Protein AF-0000000068168308 (afdb_homodimer)

Foldseek 3Di:
DCDPVLVVLVVLLVVLLVVLLVLLVVQLVCVVVVHAVQVVQVVVVHRGDVVSLVSNLVSLVSSLVSCVVPHDPVLNVLSVLLNCLSPDDCPDSNVSSVSNNVSSVVSVVVVVCVVCVVVVVVVVCVVVVPPPDDD/DQDPVLVVLVVLLVVLLVVLLVLLVVQLVCVVVVHAVQVVQVVVVHRGDVVSLVSNVVSLVSSLVSCVVPHDPVLNVLSVLLNCLSPDDCPDSNVSSVSNNVSSVVSVVVVVCVVCVVVVVVVVCVVVVPPPDDD

pLDDT: mean 86.24, std 19.19, range [37.31, 98.69]

Secondary structure (DSSP, 8-state):
---HHHHHHHHHHHHHHHHHHHHHHHHHHHHHTT--HHHHHHHTT-SSHHHHHHHHHHHHHHHHHHHHTT--HHHHHHHHHHHHHHTS--SSHHHHHHHHHHHHHHHHHHHHHHHHHHHHHHHHHHHHHTS----/---HHHHHHHHHHHHHHHHHHHHHHHHHHHHHTT--HHHHHHHTT-SSHHHHHHHHHHHHHHHHHHHHTT--HHHHHHHHHHHHHHTS--SSHHHHHHHHHHHHHHHHHHHHHHHHHHHHHHHHHHHHHTS----

Structure (mmCIF, N/CA/C/O backbone):
data_AF-0000000068168308-model_v1
#
loop_
_entity.id
_entity.type
_entity.pdbx_description
1 polymer 'DUF403 domain-containing protein'
#
loop_
_atom_site.group_PDB
_atom_site.id
_atom_site.type_symbol
_atom_site.label_atom_id
_atom_site.label_alt_id
_atom_site.label_comp_id
_atom_site.label_asym_id
_atom_site.label_entity_id
_atom_site.label_seq_id
_atom_site.pdbx_PDB_ins_code
_atom_site.Cartn_x
_atom_site.Cartn_y
_atom_site.Cartn_z
_atom_site.occupancy
_atom_site.B_iso_or_equiv
_atom_site.auth_seq_id
_atom_site.auth_comp_id
_atom_site.auth_asym_id
_atom_site.auth_atom_id
_atom_site.pdbx_PDB_model_num
ATOM 1 N N . MET A 1 1 ? -1.163 24.047 10.789 1 44.41 1 MET A N 1
ATOM 2 C CA . MET A 1 1 ? 0.044 23.234 10.953 1 44.41 1 MET A CA 1
ATOM 3 C C . MET A 1 1 ? -0.298 21.75 11.031 1 44.41 1 MET A C 1
ATOM 5 O O . MET A 1 1 ? -1.221 21.359 11.742 1 44.41 1 MET A O 1
ATOM 9 N N . LEU A 1 2 ? 0.073 20.828 10.023 1 57.84 2 LEU A N 1
ATOM 10 C CA . LEU A 1 2 ? -0.346 19.438 10.078 1 57.84 2 LEU A CA 1
ATOM 11 C C . LEU A 1 2 ? 0.121 18.781 11.375 1 57.84 2 LEU A C 1
ATOM 13 O O . LEU A 1 2 ? 1.316 18.766 11.68 1 57.84 2 LEU A O 1
ATOM 17 N N . THR A 1 3 ? -0.753 18.5 12.18 1 76.69 3 THR A N 1
ATOM 18 C CA . THR A 1 3 ? -0.378 17.812 13.414 1 76.69 3 THR A CA 1
ATOM 19 C C . THR A 1 3 ? 0.215 16.438 13.117 1 76.69 3 THR A C 1
ATOM 21 O O . THR A 1 3 ? -0.025 15.875 12.055 1 76.69 3 THR A O 1
ATOM 24 N N . LYS A 1 4 ? 1.045 16.078 13.922 1 77.5 4 LYS A N 1
ATOM 25 C CA . LYS A 1 4 ? 1.656 14.75 13.789 1 77.5 4 LYS A CA 1
ATOM 26 C C . LYS A 1 4 ? 0.594 13.664 13.688 1 77.5 4 LYS A C 1
ATOM 28 O O . LYS A 1 4 ? 0.76 12.695 12.938 1 77.5 4 LYS A O 1
ATOM 33 N N . SER A 1 5 ? -0.454 13.891 14.438 1 81.62 5 SER A N 1
ATOM 34 C CA . SER A 1 5 ? -1.553 12.938 14.383 1 81.62 5 SER A CA 1
ATOM 35 C C . SER A 1 5 ? -2.189 12.898 13 1 81.62 5 SER A C 1
ATOM 37 O O . SER A 1 5 ? -2.494 11.82 12.484 1 81.62 5 SER A O 1
ATOM 39 N N . LEU A 1 6 ? -2.305 14.008 12.414 1 87.81 6 LEU A N 1
ATOM 40 C CA . LEU A 1 6 ? -2.875 14.047 11.07 1 87.81 6 LEU A CA 1
ATOM 41 C C . LEU A 1 6 ? -1.908 13.453 10.055 1 87.81 6 LEU A C 1
ATOM 43 O O . LEU A 1 6 ? -2.326 12.75 9.133 1 87.81 6 LEU A O 1
ATOM 47 N N . ALA A 1 7 ? -0.651 13.75 10.219 1 90.12 7 ALA A N 1
ATOM 48 C CA . ALA A 1 7 ? 0.363 13.172 9.336 1 90.12 7 ALA A CA 1
ATOM 49 C C . ALA A 1 7 ? 0.337 11.648 9.398 1 90.12 7 ALA A C 1
ATOM 51 O O . ALA A 1 7 ? 0.431 10.977 8.367 1 90.12 7 ALA A O 1
ATOM 52 N N . TYR A 1 8 ? 0.159 11.195 10.586 1 92.5 8 TYR A N 1
ATOM 53 C CA . TYR A 1 8 ? 0.057 9.758 10.805 1 92.5 8 TYR A CA 1
ATOM 54 C C . TYR A 1 8 ? -1.126 9.172 10.039 1 92.5 8 TYR A C 1
ATOM 56 O O . TYR A 1 8 ? -0.994 8.148 9.359 1 92.5 8 TYR A O 1
ATOM 64 N N . ARG A 1 9 ? -2.184 9.805 10.133 1 93.56 9 ARG A N 1
ATOM 65 C CA . ARG A 1 9 ? -3.395 9.328 9.469 1 93.56 9 ARG A CA 1
ATOM 66 C C . ARG A 1 9 ? -3.26 9.422 7.949 1 93.56 9 ARG A C 1
ATOM 68 O O . ARG A 1 9 ? -3.727 8.539 7.227 1 93.56 9 ARG A O 1
ATOM 75 N N . ILE A 1 10 ? -2.658 10.391 7.465 1 94.56 10 ILE A N 1
ATOM 76 C CA . ILE A 1 10 ? -2.441 10.555 6.031 1 94.56 10 ILE A CA 1
ATOM 77 C C . ILE A 1 10 ? -1.495 9.477 5.523 1 94.56 10 ILE A C 1
ATOM 79 O O . ILE A 1 10 ? -1.738 8.867 4.473 1 94.56 10 ILE A O 1
ATOM 83 N N . TYR A 1 11 ? -0.448 9.266 6.289 1 95.25 11 TYR A N 1
ATOM 84 C CA . TYR A 1 11 ? 0.496 8.195 5.973 1 95.25 11 TYR A CA 1
ATOM 85 C C . TYR A 1 11 ? -0.218 6.855 5.852 1 95.25 11 TYR A C 1
ATOM 87 O O . TYR A 1 11 ? -0.062 6.148 4.852 1 95.25 11 TYR A O 1
ATOM 95 N N . TRP A 1 12 ? -1.025 6.547 6.723 1 97.31 12 TRP A N 1
ATOM 96 C CA . TRP A 1 12 ? -1.72 5.266 6.75 1 97.31 12 TRP A CA 1
ATOM 97 C C . TRP A 1 12 ? -2.838 5.23 5.711 1 97.31 12 TRP A C 1
ATOM 99 O O . TRP A 1 12 ? -3.201 4.16 5.219 1 97.31 12 TRP A O 1
ATOM 109 N N . THR A 1 13 ? -3.43 6.367 5.402 1 97.56 13 THR A N 1
ATOM 110 C CA . THR A 1 13 ? -4.355 6.418 4.277 1 97.56 13 THR A CA 1
ATOM 111 C C . THR A 1 13 ? -3.684 5.918 3 1 97.56 13 THR A C 1
ATOM 113 O O . THR A 1 13 ? -4.254 5.105 2.27 1 97.56 13 THR A O 1
ATOM 116 N N . GLY A 1 14 ? -2.469 6.371 2.758 1 97.75 14 GLY A N 1
ATOM 117 C CA . GLY A 1 14 ? -1.725 5.891 1.603 1 97.75 14 GLY A CA 1
ATOM 118 C C . GLY A 1 14 ? -1.445 4.402 1.651 1 97.75 14 GLY A C 1
ATOM 119 O O . GLY A 1 14 ? -1.637 3.695 0.659 1 97.75 14 GLY A O 1
ATOM 120 N N . ARG A 1 15 ? -1.054 3.912 2.84 1 97.88 15 ARG A N 1
ATOM 121 C CA . ARG A 1 15 ? -0.718 2.502 3.01 1 97.88 15 ARG A CA 1
ATOM 122 C C . ARG A 1 15 ? -1.935 1.615 2.766 1 97.88 15 ARG A C 1
ATOM 124 O O . ARG A 1 15 ? -1.86 0.646 2.008 1 97.88 15 ARG A O 1
ATOM 131 N N . TYR A 1 16 ? -3.041 2.012 3.344 1 98.38 16 TYR A N 1
ATOM 132 C CA . TYR A 1 16 ? -4.223 1.164 3.244 1 98.38 16 TYR A CA 1
ATOM 133 C C . TYR A 1 16 ? -4.766 1.154 1.821 1 98.38 16 TYR A C 1
ATOM 135 O O . TYR A 1 16 ? -5.223 0.118 1.331 1 98.38 16 TYR A O 1
ATOM 143 N N . LEU A 1 17 ? -4.75 2.293 1.199 1 98.62 17 LEU A N 1
ATOM 144 C CA . LEU A 1 17 ? -5.242 2.336 -0.173 1 98.62 17 LEU A CA 1
ATOM 145 C C . LEU A 1 17 ? -4.387 1.463 -1.086 1 98.62 17 LEU A C 1
ATOM 147 O O . LEU A 1 17 ? -4.914 0.689 -1.888 1 98.62 17 LEU A O 1
ATOM 151 N N . GLU A 1 18 ? -3.104 1.592 -0.974 1 98.12 18 GLU A N 1
ATOM 152 C CA . GLU A 1 18 ? -2.186 0.773 -1.76 1 98.12 18 GLU A CA 1
ATOM 153 C C . GLU A 1 18 ? -2.363 -0.71 -1.45 1 98.12 18 GLU A C 1
ATOM 155 O O . GLU A 1 18 ? -2.311 -1.549 -2.352 1 98.12 18 GLU A O 1
ATOM 160 N N . ARG A 1 19 ? -2.564 -1.033 -0.202 1 97.44 19 ARG A N 1
ATOM 161 C CA . ARG A 1 19 ? -2.775 -2.414 0.222 1 97.44 19 ARG A CA 1
ATOM 162 C C . ARG A 1 19 ? -3.996 -3.016 -0.463 1 97.44 19 ARG A C 1
ATOM 164 O O . ARG A 1 19 ? -3.924 -4.113 -1.02 1 97.44 19 ARG A O 1
ATOM 171 N N . ILE A 1 20 ? -5.066 -2.291 -0.414 1 98.38 20 ILE A N 1
ATOM 172 C CA . ILE A 1 20 ? -6.297 -2.768 -1.031 1 98.38 20 ILE A CA 1
ATOM 173 C C . ILE A 1 20 ? -6.074 -2.996 -2.525 1 98.38 20 ILE A C 1
ATOM 175 O O . ILE A 1 20 ? -6.402 -4.059 -3.053 1 98.38 20 ILE A O 1
ATOM 179 N N . GLU A 1 21 ? -5.484 -2 -3.203 1 97.25 21 GLU A N 1
ATOM 180 C CA . GLU A 1 21 ? -5.211 -2.111 -4.633 1 97.25 21 GLU A CA 1
ATOM 181 C C . GLU A 1 21 ? -4.355 -3.336 -4.938 1 97.25 21 GLU A C 1
ATOM 183 O O . GLU A 1 21 ? -4.664 -4.105 -5.852 1 97.25 21 GLU A O 1
ATOM 188 N N . ASN A 1 22 ? -3.377 -3.486 -4.145 1 95.19 22 ASN A N 1
ATOM 189 C CA . ASN A 1 22 ? -2.41 -4.539 -4.434 1 95.19 22 ASN A CA 1
ATOM 190 C C . ASN A 1 22 ? -2.992 -5.926 -4.16 1 95.19 22 ASN A C 1
ATOM 192 O O . ASN A 1 22 ? -2.758 -6.863 -4.926 1 95.19 22 ASN A O 1
ATOM 196 N N . ILE A 1 23 ? -3.68 -6.078 -3.102 1 96.06 23 ILE A N 1
ATOM 197 C CA . ILE A 1 23 ? -4.305 -7.363 -2.809 1 96.06 23 ILE A CA 1
ATOM 198 C C . ILE A 1 23 ? -5.254 -7.746 -3.941 1 96.06 23 ILE A C 1
ATOM 200 O O . ILE A 1 23 ? -5.293 -8.906 -4.363 1 96.06 23 ILE A O 1
ATOM 204 N N . CYS A 1 24 ? -5.977 -6.785 -4.449 1 97 24 CYS A N 1
ATOM 205 C CA . CYS A 1 24 ? -6.906 -7.047 -5.539 1 97 24 CYS A CA 1
ATOM 206 C C . CYS A 1 24 ? -6.156 -7.41 -6.816 1 97 24 CYS A C 1
ATOM 208 O O . CYS A 1 24 ? -6.531 -8.359 -7.512 1 97 24 CYS A O 1
ATOM 210 N N . ARG A 1 25 ? -5.129 -6.719 -7.086 1 94.44 25 ARG A N 1
ATOM 211 C CA . ARG A 1 25 ? -4.324 -7.008 -8.273 1 94.44 25 ARG A CA 1
ATOM 212 C C . ARG A 1 25 ? -3.754 -8.422 -8.211 1 94.44 25 ARG A C 1
ATOM 214 O O . ARG A 1 25 ? -3.838 -9.172 -9.188 1 94.44 25 ARG A O 1
ATOM 221 N N . ILE A 1 26 ? -3.254 -8.789 -7.098 1 92.38 26 ILE A N 1
ATOM 222 C CA . ILE A 1 26 ? -2.611 -10.094 -6.961 1 92.38 26 ILE A CA 1
ATOM 223 C C . ILE A 1 26 ? -3.668 -11.195 -6.992 1 92.38 26 ILE A C 1
ATOM 225 O O . ILE A 1 26 ? -3.422 -12.289 -7.516 1 92.38 26 ILE A O 1
ATOM 229 N N . SER A 1 27 ? -4.746 -10.883 -6.473 1 95.5 27 SER A N 1
ATOM 230 C CA . SER A 1 27 ? -5.84 -11.852 -6.508 1 95.5 27 SER A CA 1
ATOM 231 C C . SER A 1 27 ? -6.273 -12.141 -7.941 1 95.5 27 SER A C 1
ATOM 233 O O . SER A 1 27 ? -6.508 -13.297 -8.305 1 95.5 27 SER A O 1
ATOM 235 N N . ILE A 1 28 ? -6.328 -11.133 -8.711 1 95.06 28 ILE A N 1
ATOM 236 C CA . ILE A 1 28 ? -6.672 -11.312 -10.109 1 95.06 28 ILE A CA 1
ATOM 237 C C . ILE A 1 28 ? -5.617 -12.18 -10.797 1 95.06 28 ILE A C 1
ATOM 239 O O . ILE A 1 28 ? -5.953 -13.102 -11.547 1 95.06 28 ILE A O 1
ATOM 243 N N . ILE A 1 29 ? -4.375 -11.898 -10.5 1 90.88 29 ILE A N 1
ATOM 244 C CA . ILE A 1 29 ? -3.279 -12.664 -11.086 1 90.88 29 ILE A CA 1
ATOM 245 C C . ILE A 1 29 ? -3.408 -14.133 -10.68 1 90.88 29 ILE A C 1
ATOM 247 O O . ILE A 1 29 ? -3.268 -15.031 -11.516 1 90.88 29 ILE A O 1
ATOM 251 N N . ALA A 1 30 ? -3.67 -14.336 -9.438 1 91.81 30 ALA A N 1
ATOM 252 C CA . ALA A 1 30 ? -3.814 -15.695 -8.938 1 91.81 30 ALA A CA 1
ATOM 253 C C . ALA A 1 30 ? -4.953 -16.422 -9.641 1 91.81 30 ALA A C 1
ATOM 255 O O . ALA A 1 30 ? -4.77 -17.547 -10.141 1 91.81 30 ALA A O 1
ATOM 256 N N . VAL A 1 31 ? -6.074 -15.805 -9.734 1 93.12 31 VAL A N 1
ATOM 257 C CA . VAL A 1 31 ? -7.25 -16.406 -10.352 1 93.12 31 VAL A CA 1
ATOM 258 C C . VAL A 1 31 ? -6.965 -16.719 -11.82 1 93.12 31 VAL A C 1
ATOM 260 O O . VAL A 1 31 ? -7.266 -17.828 -12.297 1 93.12 31 VAL A O 1
ATOM 263 N N . ASN A 1 32 ? -6.344 -15.852 -12.445 1 90.56 32 ASN A N 1
ATOM 264 C CA . ASN A 1 32 ? -6.043 -16.016 -13.867 1 90.56 32 ASN A CA 1
ATOM 265 C C . ASN A 1 32 ? -5.035 -17.141 -14.102 1 90.56 32 ASN A C 1
ATOM 267 O O . ASN A 1 32 ? -5.047 -17.781 -15.156 1 90.56 32 ASN A O 1
ATOM 271 N N . ASN A 1 33 ? -4.211 -17.375 -13.133 1 86.81 33 ASN A N 1
ATOM 272 C CA . ASN A 1 33 ? -3.189 -18.406 -13.258 1 86.81 33 ASN A CA 1
ATOM 273 C C . ASN A 1 33 ? -3.66 -19.734 -12.664 1 86.81 33 ASN A C 1
ATOM 275 O O . ASN A 1 33 ? -2.879 -20.672 -12.555 1 86.81 33 ASN A O 1
ATOM 279 N N . GLY A 1 34 ? -4.918 -19.828 -12.203 1 87.81 34 GLY A N 1
ATOM 280 C CA . GLY A 1 34 ? -5.488 -21.062 -11.68 1 87.81 34 GLY A CA 1
ATOM 281 C C . GLY A 1 34 ? -5.074 -21.328 -10.242 1 87.81 34 GLY A C 1
ATOM 282 O O . GLY A 1 34 ? -5.23 -22.453 -9.75 1 87.81 34 GLY A O 1
ATOM 283 N N . SER A 1 35 ? -4.48 -20.312 -9.648 1 86.69 35 SER A N 1
ATOM 284 C CA . SER A 1 35 ? -4.098 -20.453 -8.25 1 86.69 35 SER A CA 1
ATOM 285 C C . SER A 1 35 ? -5.254 -20.078 -7.32 1 86.69 35 SER A C 1
ATOM 287 O O . SER A 1 35 ? -6.125 -19.297 -7.691 1 86.69 35 SER A O 1
ATOM 289 N N . SER A 1 36 ? -5.199 -20.688 -6.207 1 90.88 36 SER A N 1
ATOM 290 C CA . SER A 1 36 ? -6.238 -20.422 -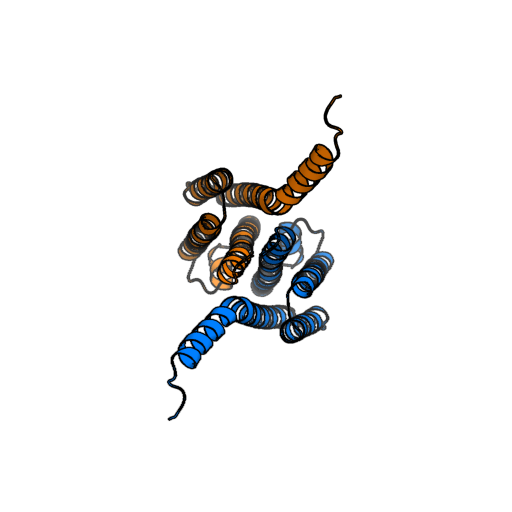5.219 1 90.88 36 SER A CA 1
ATOM 291 C C . SER A 1 36 ? -5.957 -19.141 -4.449 1 90.88 36 SER A C 1
ATOM 293 O O . SER A 1 36 ? -4.801 -18.781 -4.219 1 90.88 36 SER A O 1
ATOM 295 N N . LEU A 1 37 ? -7.016 -18.469 -4.004 1 95.25 37 LEU A N 1
ATOM 296 C CA . LEU A 1 37 ? -6.891 -17.297 -3.156 1 95.25 37 LEU A CA 1
ATOM 297 C C . LEU A 1 37 ? -6.32 -17.672 -1.791 1 95.25 37 LEU A C 1
ATOM 299 O O . LEU A 1 37 ? -5.805 -16.812 -1.075 1 95.25 37 LEU A O 1
ATOM 303 N N . ASP A 1 38 ? -6.379 -18.922 -1.464 1 94.19 38 ASP A N 1
ATOM 304 C CA . ASP A 1 38 ? -5.789 -19.391 -0.213 1 94.19 38 ASP A CA 1
ATOM 305 C C . ASP A 1 38 ? -4.277 -19.188 -0.208 1 94.19 38 ASP A C 1
ATOM 307 O O . ASP A 1 38 ? -3.691 -18.875 0.83 1 94.19 38 ASP A O 1
ATOM 311 N N . SER A 1 39 ? -3.707 -19.391 -1.376 1 89.81 39 SER A N 1
ATOM 312 C CA . SER A 1 39 ? -2.266 -19.188 -1.481 1 89.81 39 SER A CA 1
ATOM 313 C C . SER A 1 39 ? -1.895 -17.719 -1.276 1 89.81 39 SER A C 1
ATOM 315 O O . SER A 1 39 ? -0.882 -17.422 -0.644 1 89.81 39 SER A O 1
ATOM 317 N N . ILE A 1 40 ? -2.752 -16.812 -1.775 1 91.56 40 ILE A N 1
ATOM 318 C CA . ILE A 1 40 ? -2.543 -15.375 -1.584 1 91.56 40 ILE A CA 1
ATOM 319 C C . ILE A 1 40 ? -2.721 -15.023 -0.11 1 91.56 40 ILE A C 1
ATOM 321 O O . ILE A 1 40 ? -1.894 -14.312 0.469 1 91.56 40 ILE A O 1
ATOM 325 N N . ALA A 1 41 ? -3.721 -15.539 0.476 1 94.88 41 ALA A N 1
ATOM 326 C CA . ALA A 1 41 ? -3.996 -15.297 1.89 1 94.88 41 ALA A CA 1
ATOM 327 C C . ALA A 1 41 ? -2.811 -15.703 2.758 1 94.88 41 ALA A C 1
ATOM 329 O O . ALA A 1 41 ? -2.395 -14.945 3.645 1 94.88 41 ALA A O 1
ATOM 330 N N . LYS A 1 42 ? -2.277 -16.781 2.482 1 90.75 42 LYS A N 1
ATOM 331 C CA . LYS A 1 42 ? -1.142 -17.281 3.246 1 90.75 42 LYS A CA 1
ATOM 332 C C . LYS A 1 42 ? 0.056 -16.344 3.137 1 90.75 42 LYS A C 1
ATOM 334 O O . LYS A 1 42 ? 0.812 -16.172 4.098 1 90.75 42 LYS A O 1
ATOM 339 N N . GLY A 1 43 ? 0.193 -15.773 1.954 1 87.25 43 GLY A N 1
ATOM 340 C CA . GLY A 1 43 ? 1.271 -14.812 1.755 1 87.25 43 GLY A CA 1
ATOM 341 C C . GLY A 1 43 ? 1.158 -13.594 2.648 1 87.25 43 GLY A C 1
ATOM 342 O O . GLY A 1 43 ? 2.16 -12.945 2.947 1 87.25 43 GLY A O 1
ATOM 343 N N . TYR A 1 44 ? 0.009 -13.328 3.1 1 90.5 44 TYR A N 1
ATOM 344 C CA . TYR A 1 44 ? -0.227 -12.211 4.008 1 90.5 44 TYR A CA 1
ATOM 345 C C . TYR A 1 44 ? -0.354 -12.695 5.445 1 90.5 44 TYR A C 1
ATOM 347 O O . TYR A 1 44 ? -0.71 -11.922 6.34 1 90.5 44 TYR A O 1
ATOM 355 N N . GLY A 1 45 ? -0.099 -13.961 5.652 1 91.12 45 GLY A N 1
ATOM 356 C CA . GLY A 1 45 ? -0.203 -14.539 6.98 1 91.12 45 GLY A CA 1
ATOM 357 C C . GLY A 1 45 ? -1.634 -14.82 7.402 1 91.12 45 GLY A C 1
ATOM 358 O O . GLY A 1 45 ? -1.933 -14.898 8.594 1 91.12 45 GLY A O 1
ATOM 359 N N . LEU A 1 46 ? -2.494 -14.922 6.426 1 94.12 46 LEU A N 1
ATOM 360 C CA . LEU A 1 46 ? -3.912 -15.148 6.68 1 94.12 46 LEU A CA 1
ATOM 361 C C . LEU A 1 46 ? -4.273 -16.609 6.496 1 94.12 46 LEU A C 1
ATOM 363 O O . LEU A 1 46 ? -3.529 -17.359 5.859 1 94.12 46 LEU A O 1
ATOM 367 N N . LYS A 1 47 ? -5.395 -17.078 7.012 1 93.81 47 LYS A N 1
ATOM 368 C CA . LYS A 1 47 ? -5.742 -18.5 7.078 1 93.81 47 LYS A CA 1
ATOM 369 C C . LYS A 1 47 ? -6.359 -18.969 5.766 1 93.81 47 LYS A C 1
ATOM 371 O O . LYS A 1 47 ? -6.312 -20.156 5.445 1 93.81 47 LYS A O 1
ATOM 376 N N . GLY A 1 48 ? -7.031 -18.094 5.043 1 94.81 48 GLY A N 1
ATOM 377 C CA . GLY A 1 48 ? -7.688 -18.5 3.809 1 94.81 48 GLY A CA 1
ATOM 378 C C . GLY A 1 48 ? -8.406 -17.359 3.115 1 94.81 48 GLY A C 1
ATOM 379 O O . GLY A 1 48 ? -8.258 -16.188 3.512 1 94.81 48 GLY A O 1
ATOM 380 N N . GLU A 1 49 ? -9.125 -17.766 2.078 1 95.75 49 GLU A N 1
ATOM 381 C CA . GLU A 1 49 ? -9.82 -16.828 1.203 1 95.75 49 GLU A CA 1
ATOM 382 C C . GLU A 1 49 ? -10.758 -15.922 2 1 95.75 49 GLU A C 1
ATOM 384 O O . GLU A 1 49 ? -10.805 -14.711 1.769 1 95.75 49 GLU A O 1
ATOM 389 N N . LYS A 1 50 ? -11.484 -16.5 2.959 1 96.19 50 LYS A N 1
ATOM 390 C CA . LYS A 1 50 ? -12.43 -15.711 3.754 1 96.19 50 LYS A CA 1
ATOM 391 C C . LYS A 1 50 ? -11.711 -14.609 4.527 1 96.19 50 LYS A C 1
ATOM 393 O O . LYS A 1 50 ? -12.188 -13.477 4.594 1 96.19 50 LYS A O 1
ATOM 398 N N . GLU A 1 51 ? -10.594 -14.891 5.082 1 97.25 51 GLU A N 1
ATOM 399 C CA . GLU A 1 51 ? -9.828 -13.906 5.832 1 97.25 51 GLU A CA 1
ATOM 400 C C . GLU A 1 51 ? -9.219 -12.859 4.902 1 97.25 51 GLU A C 1
ATOM 402 O O . GLU A 1 51 ? -9.008 -11.711 5.305 1 97.25 51 GLU A O 1
ATOM 407 N N . LEU A 1 52 ? -8.938 -13.289 3.668 1 97.19 52 LEU A N 1
ATOM 408 C CA . LEU A 1 52 ? -8.43 -12.336 2.689 1 97.19 52 LEU A CA 1
ATOM 409 C C . LEU A 1 52 ? -9.461 -11.25 2.4 1 97.19 52 LEU A C 1
ATOM 411 O O . LEU A 1 52 ? -9.125 -10.062 2.383 1 97.19 52 LEU A O 1
ATOM 415 N N . PHE A 1 53 ? -10.688 -11.688 2.197 1 98 53 PHE A N 1
ATOM 416 C CA . PHE A 1 53 ? -11.758 -10.734 1.963 1 98 53 PHE A CA 1
ATOM 417 C C . PHE A 1 53 ? -11.953 -9.828 3.174 1 98 53 PHE A C 1
ATOM 419 O O . PHE A 1 53 ? -12.18 -8.625 3.027 1 98 53 PHE A O 1
ATOM 426 N N . GLU A 1 54 ? -11.867 -10.375 4.324 1 97.38 54 GLU A N 1
ATOM 427 C CA . GLU A 1 54 ? -12.008 -9.594 5.547 1 97.38 54 GLU A CA 1
ATOM 428 C C . GLU A 1 54 ? -10.859 -8.594 5.699 1 97.38 54 GLU A C 1
ATOM 430 O O . GLU A 1 54 ? -11.055 -7.496 6.219 1 97.38 54 GLU A O 1
ATOM 435 N N . TYR A 1 55 ? -9.727 -9.031 5.344 1 97.31 55 TYR A N 1
ATOM 436 C CA . TYR A 1 55 ? -8.547 -8.172 5.414 1 97.31 55 TYR A CA 1
ATOM 437 C C . TYR A 1 55 ? -8.719 -6.941 4.535 1 97.31 55 TYR A C 1
ATOM 439 O O . TYR A 1 55 ? -8.352 -5.828 4.934 1 97.31 55 TYR A O 1
ATOM 447 N N . VAL A 1 56 ? -9.297 -7.109 3.322 1 98.19 56 VAL A N 1
ATOM 448 C CA . VAL A 1 56 ? -9.586 -6 2.424 1 98.19 56 VAL A CA 1
ATOM 449 C C . VAL A 1 56 ? -10.641 -5.094 3.049 1 98.19 56 VAL A C 1
ATOM 451 O O . VAL A 1 56 ? -10.492 -3.867 3.055 1 98.19 56 VAL A O 1
ATOM 454 N N . ARG A 1 57 ? -11.625 -5.691 3.635 1 98.38 57 ARG A N 1
ATOM 455 C CA . ARG A 1 57 ? -12.703 -4.934 4.266 1 98.38 57 ARG A CA 1
ATOM 456 C C . ARG A 1 57 ? -12.172 -4.121 5.445 1 98.38 57 ARG A C 1
ATOM 458 O O . ARG A 1 57 ? -12.5 -2.941 5.59 1 98.38 57 ARG A O 1
ATOM 465 N N . MET A 1 58 ? -11.398 -4.73 6.262 1 98 58 MET A N 1
ATOM 466 C CA . MET A 1 58 ? -10.836 -4.055 7.426 1 98 58 MET A CA 1
ATOM 467 C C . MET A 1 58 ? -9.922 -2.91 6.996 1 98 58 MET A C 1
ATOM 469 O O . MET A 1 58 ? -9.898 -1.854 7.629 1 98 58 MET A O 1
ATOM 473 N N . SER A 1 59 ? -9.125 -3.127 5.98 1 97.75 59 SER A N 1
ATOM 474 C CA . SER A 1 59 ? -8.273 -2.072 5.449 1 97.75 59 SER A CA 1
ATOM 475 C C . SER A 1 59 ? -9.094 -0.859 5.023 1 97.75 59 SER A C 1
ATOM 477 O O . SER A 1 59 ? -8.695 0.282 5.262 1 97.75 59 SER A O 1
ATOM 479 N N . LEU A 1 60 ? -10.258 -1.106 4.426 1 98.62 60 LEU A N 1
ATOM 480 C CA . LEU A 1 60 ? -11.133 -0.012 4.016 1 98.62 60 LEU A CA 1
ATOM 481 C C . LEU A 1 60 ? -11.68 0.73 5.23 1 98.62 60 LEU A C 1
ATOM 483 O O . LEU A 1 60 ? -11.797 1.957 5.215 1 98.62 60 LEU A O 1
ATOM 487 N N . GLU A 1 61 ? -12.078 -0.014 6.254 1 97.94 61 GLU A N 1
ATOM 488 C CA . GLU A 1 61 ? -12.617 0.616 7.453 1 97.94 61 GLU A CA 1
ATOM 489 C C . GLU A 1 61 ? -11.594 1.55 8.094 1 97.94 61 GLU A C 1
ATOM 491 O O . GLU A 1 61 ? -11.93 2.668 8.492 1 97.94 61 GLU A O 1
ATOM 496 N N . LEU A 1 62 ? -10.359 1.099 8.18 1 97.62 62 LEU A N 1
ATOM 497 C CA . LEU A 1 62 ? -9.289 1.92 8.742 1 97.62 62 LEU A CA 1
ATOM 498 C C . LEU A 1 62 ? -8.992 3.111 7.84 1 97.62 62 LEU A C 1
ATOM 500 O O . LEU A 1 62 ? -8.75 4.219 8.328 1 97.62 62 LEU A O 1
ATOM 504 N N . LEU A 1 63 ? -9.039 2.887 6.535 1 97.81 63 LEU A N 1
ATOM 505 C CA . LEU A 1 63 ? -8.867 3.955 5.559 1 97.81 63 LEU A CA 1
ATOM 506 C C . LEU A 1 63 ? -9.945 5.023 5.723 1 97.81 63 LEU A C 1
ATOM 508 O O . LEU A 1 63 ? -9.648 6.219 5.73 1 97.81 63 LEU A O 1
ATOM 512 N N . ARG A 1 64 ? -11.141 4.582 5.871 1 97.44 64 ARG A N 1
ATOM 513 C CA . ARG A 1 64 ? -12.281 5.477 6.059 1 97.44 64 ARG A CA 1
ATOM 514 C C . ARG A 1 64 ? -12.094 6.34 7.305 1 97.44 64 ARG A C 1
ATOM 516 O O . ARG A 1 64 ? -12.305 7.555 7.258 1 97.44 64 ARG A O 1
ATOM 523 N N . GLU A 1 65 ? -11.727 5.711 8.383 1 95.81 65 GLU A N 1
ATOM 524 C CA . GLU A 1 65 ? -11.508 6.434 9.633 1 95.81 65 GLU A CA 1
ATOM 525 C C . GLU A 1 65 ? -10.414 7.488 9.484 1 95.81 65 GLU A C 1
ATOM 527 O O . GLU A 1 65 ? -10.539 8.594 10.016 1 95.81 65 GLU A O 1
ATOM 532 N N . ASN A 1 66 ? -9.383 7.133 8.805 1 94.94 66 ASN A N 1
ATOM 533 C CA . ASN A 1 66 ? -8.297 8.078 8.594 1 94.94 66 ASN A CA 1
ATOM 534 C C . ASN A 1 66 ? -8.734 9.25 7.715 1 94.94 66 ASN A C 1
ATOM 536 O O . ASN A 1 66 ? -8.445 10.406 8.023 1 94.94 66 ASN A O 1
ATOM 540 N N . ILE A 1 67 ? -9.461 8.977 6.633 1 95.88 67 ILE A N 1
ATOM 541 C CA . ILE A 1 67 ? -9.891 10.016 5.699 1 95.88 67 ILE A CA 1
ATOM 542 C C . ILE A 1 67 ? -10.875 10.953 6.387 1 95.88 67 ILE A C 1
ATOM 544 O O . ILE A 1 67 ? -10.859 12.164 6.16 1 95.88 67 ILE A O 1
ATOM 548 N N . ARG A 1 68 ? -11.688 10.422 7.246 1 93.81 68 ARG A N 1
ATOM 549 C CA . ARG A 1 68 ? -12.68 11.211 7.965 1 93.81 68 ARG A CA 1
ATOM 550 C C . ARG A 1 68 ? -12.016 12.305 8.797 1 93.81 68 ARG A C 1
ATOM 552 O O . ARG A 1 68 ? -12.617 13.344 9.07 1 93.81 68 ARG A O 1
ATOM 559 N N . SER A 1 69 ? -10.766 12.109 9.156 1 88.94 69 SER A N 1
ATOM 560 C CA . SER A 1 69 ? -10.055 13.039 10.031 1 88.94 69 SER A CA 1
ATOM 561 C C . SER A 1 69 ? -9.633 14.297 9.281 1 88.94 69 SER A C 1
ATOM 563 O O . SER A 1 69 ? -9.289 15.305 9.898 1 88.94 69 SER A O 1
ATOM 565 N N . PHE A 1 70 ? -9.625 14.297 7.938 1 85.44 70 PHE A N 1
ATOM 566 C CA . PHE A 1 70 ? -9.141 15.477 7.227 1 85.44 70 PHE A CA 1
ATOM 567 C C . PHE A 1 70 ? -10.031 15.781 6.023 1 85.44 70 PHE A C 1
ATOM 569 O O . PHE A 1 70 ? -9.938 16.859 5.438 1 85.44 70 PHE A O 1
ATOM 576 N N . ALA A 1 71 ? -10.75 14.906 5.562 1 75.25 71 ALA A N 1
ATOM 577 C CA . ALA A 1 71 ? -11.352 14.977 4.23 1 75.25 71 ALA A CA 1
ATOM 578 C C . ALA A 1 71 ? -12.75 15.578 4.297 1 75.25 71 ALA A C 1
ATOM 580 O O . ALA A 1 71 ? -13.352 15.656 5.371 1 75.25 71 ALA A O 1
ATOM 581 N N . ASN A 1 72 ? -13.109 16 3.176 1 79.12 72 ASN A N 1
ATOM 582 C CA . ASN A 1 72 ? -14.422 16.594 2.947 1 79.12 72 ASN A CA 1
ATOM 583 C C . ASN A 1 72 ? -15.43 15.562 2.455 1 79.12 72 ASN A C 1
ATOM 585 O O . ASN A 1 72 ? -15.102 14.383 2.328 1 79.12 72 ASN A O 1
ATOM 589 N N . GLU A 1 73 ? -16.594 16 2.164 1 85.38 73 GLU A N 1
ATOM 590 C CA . GLU A 1 73 ? -17.734 15.172 1.781 1 85.38 73 GLU A CA 1
ATOM 591 C C . GLU A 1 73 ? -17.469 14.445 0.464 1 85.38 73 GLU A C 1
ATOM 593 O O . GLU A 1 73 ? -17.859 13.289 0.296 1 85.38 73 GLU A O 1
ATOM 598 N N . LYS A 1 74 ? -16.781 15.031 -0.455 1 87.31 74 LYS A N 1
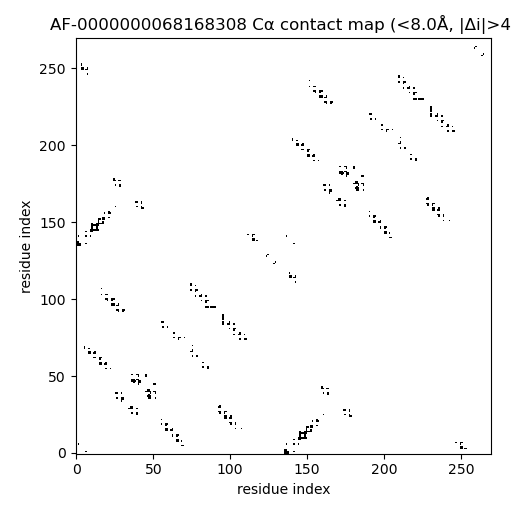ATOM 599 C CA . LYS A 1 74 ? -16.5 14.422 -1.75 1 87.31 74 LYS A CA 1
ATOM 600 C C . LYS A 1 74 ? -15.664 13.156 -1.589 1 87.31 74 LYS A C 1
ATOM 602 O O . LYS A 1 74 ? -15.93 12.141 -2.244 1 87.31 74 LYS A O 1
ATOM 607 N N . LEU A 1 75 ? -14.664 13.195 -0.766 1 94.12 75 LEU A N 1
ATOM 608 C CA . LEU A 1 75 ? -13.812 12.031 -0.529 1 94.12 75 LEU A CA 1
ATOM 609 C C . LEU A 1 75 ? -14.602 10.906 0.131 1 94.12 75 LEU A C 1
ATOM 611 O O . LEU A 1 75 ? -14.391 9.734 -0.177 1 94.12 75 LEU A O 1
ATOM 615 N N . MET A 1 76 ? -15.57 11.266 0.913 1 95.69 76 MET A N 1
ATOM 616 C CA . MET A 1 76 ? -16.359 10.25 1.602 1 95.69 76 MET A CA 1
ATOM 617 C C . MET A 1 76 ? -17.297 9.539 0.628 1 95.69 76 MET A C 1
ATOM 619 O O . MET A 1 76 ? -17.578 8.352 0.797 1 95.69 76 MET A O 1
ATOM 623 N N . ILE A 1 77 ? -17.703 10.188 -0.371 1 96.06 77 ILE A N 1
ATOM 624 C CA . ILE A 1 77 ? -18.516 9.57 -1.411 1 96.06 77 ILE A CA 1
ATOM 625 C C . ILE A 1 77 ? -17.719 8.469 -2.105 1 96.06 77 ILE A C 1
ATOM 627 O O . ILE A 1 77 ? -18.234 7.367 -2.324 1 96.06 77 ILE A O 1
ATOM 631 N N . GLU A 1 78 ? -16.438 8.781 -2.484 1 96.81 78 GLU A N 1
ATOM 632 C CA . GLU A 1 78 ? -15.57 7.797 -3.119 1 96.81 78 GLU A CA 1
ATOM 633 C C . GLU A 1 78 ? -15.32 6.605 -2.197 1 96.81 78 GLU A C 1
ATOM 635 O O . GLU A 1 78 ? -15.258 5.461 -2.654 1 96.81 78 GLU A O 1
ATOM 640 N N . VAL A 1 79 ? -15.18 6.879 -0.905 1 98.06 79 VAL A N 1
ATOM 641 C CA . VAL A 1 79 ? -14.977 5.809 0.068 1 98.06 79 VAL A CA 1
ATOM 642 C C . VAL A 1 79 ? -16.203 4.914 0.124 1 98.06 79 VAL A C 1
ATOM 644 O O . VAL A 1 79 ? -16.094 3.686 0.169 1 98.06 79 VAL A O 1
ATOM 647 N N . ASN A 1 80 ? -17.406 5.523 0.108 1 97.44 80 ASN A N 1
ATOM 648 C CA . ASN A 1 80 ? -18.641 4.762 0.137 1 97.44 80 ASN A CA 1
ATOM 649 C C . ASN A 1 80 ? -18.812 3.91 -1.117 1 97.44 80 ASN A C 1
ATOM 651 O O . ASN A 1 80 ? -19.328 2.795 -1.051 1 97.44 80 ASN A O 1
ATOM 655 N N . GLU A 1 81 ? -18.422 4.418 -2.219 1 97.94 81 GLU A N 1
ATOM 656 C CA . GLU A 1 81 ? -18.453 3.645 -3.455 1 97.94 81 GLU A CA 1
ATOM 657 C C . GLU A 1 81 ? -17.562 2.416 -3.365 1 97.94 81 GLU A C 1
ATOM 659 O O . GLU A 1 81 ? -17.938 1.329 -3.807 1 97.94 81 GLU A O 1
ATOM 664 N N . MET A 1 82 ? -16.375 2.617 -2.834 1 98.31 82 MET A N 1
ATOM 665 C CA . MET A 1 82 ? -15.461 1.493 -2.662 1 98.31 82 MET A CA 1
ATOM 666 C C . MET A 1 82 ? -16.047 0.449 -1.72 1 98.31 82 MET A C 1
ATOM 668 O O . MET A 1 82 ? -15.883 -0.752 -1.939 1 98.31 82 MET A O 1
ATOM 672 N N . GLU A 1 83 ? -16.703 0.916 -0.7 1 98.5 83 GLU A N 1
ATOM 673 C CA . GLU A 1 83 ? -17.344 0.002 0.232 1 98.5 83 GLU A CA 1
ATOM 674 C C . GLU A 1 83 ? -18.422 -0.837 -0.472 1 98.5 83 GLU A C 1
ATOM 676 O O . GLU A 1 83 ? -18.531 -2.039 -0.22 1 98.5 83 GLU A O 1
ATOM 681 N N . SER A 1 84 ? -19.156 -0.176 -1.267 1 98.5 84 SER A N 1
ATOM 682 C CA . SER A 1 84 ? -20.188 -0.885 -2.021 1 98.5 84 SER A CA 1
ATOM 683 C C . SER A 1 84 ? -19.578 -1.991 -2.877 1 98.5 84 SER A C 1
ATOM 685 O O . SER A 1 84 ? -20.109 -3.096 -2.951 1 98.5 84 SER A O 1
ATOM 687 N N . ARG A 1 85 ? -18.438 -1.707 -3.578 1 98.56 85 ARG A N 1
ATOM 688 C CA . ARG A 1 85 ? -17.766 -2.709 -4.395 1 98.56 85 ARG A CA 1
ATOM 689 C C . ARG A 1 85 ? -17.25 -3.855 -3.533 1 98.56 85 ARG A C 1
ATOM 691 O O . ARG A 1 85 ? -17.359 -5.023 -3.91 1 98.56 85 ARG A O 1
ATOM 698 N N . ILE A 1 86 ? -16.688 -3.572 -2.35 1 98.69 86 ILE A N 1
ATOM 699 C CA . ILE A 1 86 ? -16.109 -4.574 -1.464 1 98.69 86 ILE A CA 1
ATOM 700 C C . ILE A 1 86 ? -17.203 -5.484 -0.916 1 98.69 86 ILE A C 1
ATOM 702 O O . ILE A 1 86 ? -16.984 -6.68 -0.715 1 98.69 86 ILE A O 1
ATOM 706 N N . ASN A 1 87 ? -18.422 -4.957 -0.778 1 97.94 87 ASN A N 1
ATOM 707 C CA . ASN A 1 87 ? -19.531 -5.715 -0.221 1 97.94 87 ASN A CA 1
ATOM 708 C C . ASN A 1 87 ? -20.344 -6.398 -1.315 1 97.94 87 ASN A C 1
ATOM 710 O O . ASN A 1 87 ? -21.312 -7.105 -1.025 1 97.94 87 ASN A O 1
ATOM 714 N N . SER A 1 88 ? -19.984 -6.234 -2.521 1 97.88 88 SER A N 1
ATOM 715 C CA . SER A 1 88 ? -20.719 -6.812 -3.639 1 97.88 88 SER A CA 1
ATOM 716 C C . SER A 1 88 ? -20.562 -8.328 -3.682 1 97.88 88 SER A C 1
ATOM 718 O O . SER A 1 88 ? -19.672 -8.883 -3.039 1 97.88 88 SER A O 1
ATOM 720 N N . PRO A 1 89 ? -21.469 -9.039 -4.43 1 96.56 89 PRO A N 1
ATOM 721 C CA . PRO A 1 89 ? -21.328 -10.492 -4.582 1 96.56 89 PRO A CA 1
ATOM 722 C C . PRO A 1 89 ? -20.031 -10.891 -5.262 1 96.56 89 PRO A C 1
ATOM 724 O O . PRO A 1 89 ? -19.547 -10.18 -6.145 1 96.56 89 PRO A O 1
ATOM 727 N N . LYS A 1 90 ? -19.484 -12.055 -4.922 1 96.06 90 LYS A N 1
ATOM 728 C CA . LYS A 1 90 ? -18.172 -12.523 -5.383 1 96.06 90 LYS A CA 1
ATOM 729 C C . LYS A 1 90 ? -18.328 -13.688 -6.355 1 96.06 90 LYS A C 1
ATOM 731 O O . LYS A 1 90 ? -17.531 -14.633 -6.32 1 96.06 90 LYS A O 1
ATOM 736 N N . ASP A 1 91 ? -19.344 -13.594 -7.168 1 94.62 91 ASP A N 1
ATOM 737 C CA . ASP A 1 91 ? -19.641 -14.656 -8.125 1 94.62 91 ASP A CA 1
ATOM 738 C C . ASP A 1 91 ? -18.547 -14.758 -9.188 1 94.62 91 ASP A C 1
ATOM 740 O O . ASP A 1 91 ? -18.141 -15.859 -9.57 1 94.62 91 ASP A O 1
ATOM 744 N N . ASN A 1 92 ? -18.047 -13.664 -9.688 1 97.25 92 ASN A N 1
ATOM 745 C CA . ASN A 1 92 ? -16.891 -13.539 -10.578 1 97.25 92 ASN A CA 1
ATOM 746 C C . ASN A 1 92 ? -15.742 -12.797 -9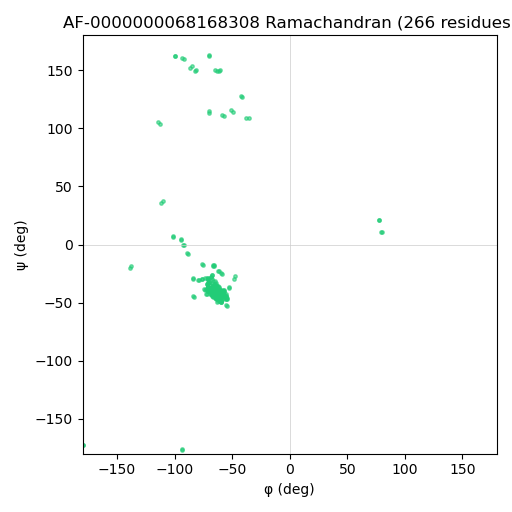.906 1 97.25 92 ASN A C 1
ATOM 748 O O . ASN A 1 92 ? -15.75 -11.57 -9.828 1 97.25 92 ASN A O 1
ATOM 752 N N . LEU A 1 93 ? -14.789 -13.562 -9.555 1 97.69 93 LEU A N 1
ATOM 753 C CA . LEU A 1 93 ? -13.719 -13.008 -8.727 1 97.69 93 LEU A CA 1
ATOM 754 C C . LEU A 1 93 ? -12.906 -11.977 -9.5 1 97.69 93 LEU A C 1
ATOM 756 O O . LEU A 1 93 ? -12.484 -10.969 -8.945 1 97.69 93 LEU A O 1
ATOM 760 N N . VAL A 1 94 ? -12.68 -12.211 -10.719 1 97.62 94 VAL A N 1
ATOM 761 C CA . VAL A 1 94 ? -11.898 -11.281 -11.523 1 97.62 94 VAL A CA 1
ATOM 762 C C . VAL A 1 94 ? -12.625 -9.945 -11.617 1 97.62 94 VAL A C 1
ATOM 764 O O . VAL A 1 94 ? -12.039 -8.883 -11.383 1 97.62 94 VAL A O 1
ATOM 767 N N . SER A 1 95 ? -13.898 -9.984 -11.961 1 98.06 95 SER A N 1
ATOM 768 C CA . SER A 1 95 ? -14.695 -8.766 -12.039 1 98.06 95 SER A CA 1
ATOM 769 C C . SER A 1 95 ? -14.797 -8.086 -10.68 1 98.06 95 SER A C 1
ATOM 771 O O . SER A 1 95 ? -14.703 -6.859 -10.586 1 98.06 95 SER A O 1
ATOM 773 N N . TYR A 1 96 ? -15 -8.898 -9.672 1 98.38 96 TYR A N 1
ATOM 774 C CA . TYR A 1 96 ? -15.094 -8.398 -8.305 1 98.38 96 TYR A CA 1
ATOM 775 C C . TYR A 1 96 ? -13.852 -7.59 -7.93 1 98.38 96 TYR A C 1
ATOM 777 O O . TYR A 1 96 ? -13.961 -6.434 -7.52 1 98.38 96 TYR A O 1
ATOM 785 N N . PHE A 1 97 ? -12.703 -8.133 -8.117 1 98.38 97 PHE A N 1
ATOM 786 C CA . PHE A 1 97 ? -11.461 -7.465 -7.742 1 98.38 97 PHE A CA 1
ATOM 787 C C . PHE A 1 97 ? -11.172 -6.293 -8.672 1 98.38 97 PHE A C 1
ATOM 789 O O . PHE A 1 97 ? -10.656 -5.262 -8.242 1 98.38 97 PHE A O 1
ATOM 796 N N . SER A 1 98 ? -11.484 -6.441 -9.922 1 98.06 98 SER A N 1
ATOM 797 C CA . SER A 1 98 ? -11.281 -5.359 -10.883 1 98.06 98 SER A CA 1
ATOM 798 C C . SER A 1 98 ? -12.109 -4.133 -10.516 1 98.06 98 SER A C 1
ATOM 800 O O . SER A 1 98 ? -11.641 -3 -10.633 1 98.06 98 SER A O 1
ATOM 802 N N . ASP A 1 99 ? -13.281 -4.379 -10.094 1 98.44 99 ASP A N 1
ATOM 803 C CA . ASP A 1 99 ? -14.156 -3.283 -9.688 1 98.44 99 ASP A CA 1
ATOM 804 C C . ASP A 1 99 ? -13.594 -2.545 -8.484 1 98.44 99 ASP A C 1
ATOM 806 O O . ASP A 1 99 ? -13.68 -1.317 -8.398 1 98.44 99 ASP A O 1
ATOM 810 N N . ILE A 1 100 ? -13.039 -3.271 -7.57 1 98.62 100 ILE A N 1
ATOM 811 C CA . ILE A 1 100 ? -12.445 -2.656 -6.391 1 98.62 100 ILE A CA 1
ATOM 812 C C . ILE A 1 100 ? -11.234 -1.823 -6.805 1 98.62 100 ILE A C 1
ATOM 814 O O . ILE A 1 100 ? -11.055 -0.699 -6.328 1 98.62 100 ILE A O 1
ATOM 818 N N . ILE A 1 101 ? -10.414 -2.332 -7.676 1 97.88 101 ILE A N 1
ATOM 819 C CA . ILE A 1 101 ? -9.25 -1.6 -8.156 1 97.88 101 ILE A CA 1
ATOM 820 C C . ILE A 1 101 ? -9.695 -0.287 -8.797 1 97.88 101 ILE A C 1
ATOM 822 O O . ILE A 1 101 ? -9.109 0.768 -8.531 1 97.88 101 ILE A O 1
ATOM 826 N N . SER A 1 102 ? -10.711 -0.358 -9.617 1 98 102 SER A N 1
ATOM 827 C CA . SER A 1 102 ? -11.227 0.833 -10.281 1 98 102 SER A CA 1
ATOM 828 C C . SER A 1 102 ? -11.672 1.882 -9.266 1 98 102 SER A C 1
ATOM 830 O O . SER A 1 102 ? -11.383 3.068 -9.422 1 98 102 SER A O 1
ATOM 832 N N . SER A 1 103 ? -12.359 1.432 -8.258 1 98.19 103 SER A N 1
ATOM 833 C CA . SER A 1 103 ? -12.812 2.346 -7.211 1 98.19 103 SER A CA 1
ATOM 834 C C . SER A 1 103 ? -11.625 2.908 -6.426 1 98.19 103 SER A C 1
ATOM 836 O O . SER A 1 103 ? -11.641 4.074 -6.035 1 98.19 103 SER A O 1
ATOM 838 N N . ALA A 1 104 ? -10.648 2.062 -6.125 1 97.81 104 ALA A N 1
ATOM 839 C CA . ALA A 1 104 ? -9.453 2.512 -5.422 1 97.81 104 ALA A CA 1
ATOM 840 C C . ALA A 1 104 ? -8.711 3.58 -6.223 1 97.81 104 ALA A C 1
ATOM 842 O O . ALA A 1 104 ? -8.219 4.559 -5.66 1 97.81 104 ALA A O 1
ATOM 843 N N . MET A 1 105 ? -8.648 3.418 -7.516 1 96.62 105 MET A N 1
ATOM 844 C CA . MET A 1 105 ? -8 4.391 -8.383 1 96.62 105 MET A CA 1
ATOM 845 C C . MET A 1 105 ? -8.75 5.719 -8.375 1 96.62 105 MET A C 1
ATOM 847 O O . MET A 1 105 ? -8.125 6.785 -8.32 1 96.62 105 MET A O 1
ATOM 851 N N . ARG A 1 106 ? -10.039 5.676 -8.414 1 96.56 106 ARG A N 1
ATOM 852 C CA . ARG A 1 106 ? -10.844 6.891 -8.352 1 96.56 106 ARG A CA 1
ATOM 853 C C . ARG A 1 106 ? -10.617 7.629 -7.031 1 96.56 106 ARG A C 1
ATOM 855 O O . ARG A 1 106 ? -10.438 8.844 -7.02 1 96.56 106 ARG A O 1
ATOM 862 N N . LEU A 1 107 ? -10.633 6.871 -5.961 1 97.31 107 LEU A N 1
ATOM 863 C CA . LEU A 1 107 ? -10.367 7.473 -4.656 1 97.31 107 LEU A CA 1
ATOM 864 C C . LEU A 1 107 ? -8.969 8.062 -4.609 1 97.31 107 LEU A C 1
ATOM 866 O O . LEU A 1 107 ? -8.773 9.164 -4.086 1 97.31 107 LEU A O 1
ATOM 870 N N . GLY A 1 108 ? -8 7.277 -5.117 1 96.5 108 GLY A N 1
ATOM 871 C CA . GLY A 1 108 ? -6.645 7.789 -5.195 1 96.5 108 GLY A CA 1
ATOM 872 C C . GLY A 1 108 ? -6.543 9.109 -5.934 1 96.5 108 GLY A C 1
ATOM 873 O O . GLY A 1 108 ? -5.883 10.039 -5.469 1 96.5 108 GLY A O 1
ATOM 874 N N . ASN A 1 109 ? -7.184 9.195 -7.039 1 94.25 109 ASN A N 1
ATOM 875 C CA . ASN A 1 109 ? -7.203 10.43 -7.824 1 94.25 109 ASN A CA 1
ATOM 876 C C . ASN A 1 109 ? -7.848 11.578 -7.051 1 94.25 109 ASN A C 1
ATOM 878 O O . ASN A 1 109 ? -7.363 12.703 -7.09 1 94.25 109 ASN A O 1
ATOM 882 N N . SER A 1 110 ? -8.938 11.32 -6.41 1 93.81 110 SER A N 1
ATOM 883 C CA . SER A 1 110 ? -9.617 12.336 -5.605 1 93.81 110 SER A CA 1
ATOM 884 C C . SER A 1 110 ? -8.734 12.82 -4.469 1 93.81 110 SER A C 1
ATOM 886 O O . SER A 1 110 ? -8.711 14.016 -4.156 1 93.81 110 SER A O 1
ATOM 888 N N . LEU A 1 111 ? -7.996 11.938 -3.816 1 94.56 111 LEU A N 1
ATOM 889 C CA . LEU A 1 111 ? -7.066 12.297 -2.752 1 94.56 111 LEU A CA 1
ATOM 890 C C . LEU A 1 111 ? -5.938 13.172 -3.287 1 94.56 111 LEU A C 1
ATOM 892 O O . LEU A 1 111 ? -5.547 14.148 -2.648 1 94.56 111 LEU A O 1
ATOM 896 N N . GLU A 1 112 ? -5.453 12.797 -4.449 1 91.56 112 GLU A N 1
ATOM 897 C CA . GLU A 1 112 ? -4.418 13.617 -5.078 1 91.56 112 GLU A CA 1
ATOM 898 C C . GLU A 1 112 ? -4.918 15.031 -5.336 1 91.56 112 GLU A C 1
ATOM 900 O O . GLU A 1 112 ? -4.211 16.016 -5.066 1 91.56 112 GLU A O 1
ATOM 905 N N . GLY A 1 113 ? -6.105 15.109 -5.914 1 87.88 113 GLY A N 1
ATOM 906 C CA . GLY A 1 113 ? -6.715 16.422 -6.113 1 87.88 113 GLY A CA 1
ATOM 907 C C . GLY A 1 113 ? -6.883 17.203 -4.824 1 87.88 113 GLY A C 1
ATOM 908 O O . GLY A 1 113 ? -6.656 18.406 -4.797 1 87.88 113 GLY A O 1
ATOM 909 N N . TYR A 1 114 ? -7.258 16.516 -3.797 1 88.25 114 TYR A N 1
ATOM 910 C CA . TYR A 1 114 ? -7.461 17.125 -2.486 1 88.25 114 TYR A CA 1
ATOM 911 C C . TYR A 1 114 ? -6.16 17.703 -1.945 1 88.25 114 TYR A C 1
ATOM 913 O O . TYR A 1 114 ? -6.148 18.812 -1.401 1 88.25 114 TYR A O 1
ATOM 921 N N . PHE A 1 115 ? -5.062 17.031 -2.064 1 87.69 115 PHE A N 1
ATOM 922 C CA . PHE A 1 115 ? -3.789 17.469 -1.512 1 87.69 115 PHE A CA 1
ATOM 923 C C . PHE A 1 115 ? -3.145 18.516 -2.41 1 87.69 115 PHE A C 1
ATOM 925 O O . PHE A 1 115 ? -2.34 19.328 -1.948 1 87.69 115 PHE A O 1
ATOM 932 N N . ASN A 1 116 ? -3.369 18.484 -3.701 1 78.94 116 ASN A N 1
ATOM 933 C CA . ASN A 1 116 ? -2.775 19.422 -4.645 1 78.94 116 ASN A CA 1
ATOM 934 C C . ASN A 1 116 ? -3.586 20.719 -4.727 1 78.94 116 ASN A C 1
ATOM 936 O O . ASN A 1 116 ? -3.062 21.75 -5.129 1 78.94 116 ASN A O 1
ATOM 940 N N . GLU A 1 117 ? -4.988 20.719 -4.801 1 60.41 117 GLU A N 1
ATOM 941 C CA . GLU A 1 117 ? -5.824 21.906 -4.988 1 60.41 117 GLU A CA 1
ATOM 942 C C . GLU A 1 117 ? -5.41 23.031 -4.039 1 60.41 117 GLU A C 1
ATOM 944 O O . GLU A 1 117 ? -5.566 24.203 -4.363 1 60.41 117 GLU A O 1
ATOM 949 N N . ARG A 1 118 ? -4.863 23 -2.93 1 49.59 118 ARG A N 1
ATOM 950 C CA . ARG A 1 118 ? -4.555 24.312 -2.383 1 49.59 118 ARG A CA 1
ATOM 951 C C . ARG A 1 118 ? -3.508 25.031 -3.234 1 49.59 118 ARG A C 1
ATOM 953 O O . ARG A 1 118 ? -3.244 26.219 -3.039 1 49.59 118 ARG A O 1
ATOM 960 N N . ILE A 1 119 ? -2.754 24.359 -4.062 1 41.5 119 ILE A N 1
ATOM 961 C CA . ILE A 1 119 ? -1.896 25.172 -4.918 1 41.5 119 ILE A CA 1
ATOM 962 C C . ILE A 1 119 ? -2.752 25.969 -5.902 1 41.5 119 ILE A C 1
ATOM 964 O O . ILE A 1 119 ? -2.428 27.109 -6.238 1 41.5 119 ILE A O 1
ATOM 968 N N . TYR A 1 120 ? -3.791 25.469 -6.309 1 38.28 120 TYR A N 1
ATOM 969 C CA . TYR A 1 120 ? -4.633 26.234 -7.223 1 38.28 120 TYR A CA 1
ATOM 970 C C . TYR A 1 120 ? -5.242 27.453 -6.523 1 38.28 120 TYR A C 1
ATOM 972 O O . TYR A 1 120 ? -5.332 28.531 -7.105 1 38.28 120 TYR A O 1
ATOM 980 N N . ASN A 1 121 ? -5.688 27.359 -5.324 1 39.28 121 ASN A N 1
ATOM 981 C CA . ASN A 1 121 ? -6.301 28.547 -4.75 1 39.28 121 ASN A CA 1
ATOM 982 C C . ASN A 1 121 ? -5.262 29.625 -4.441 1 39.28 121 ASN A C 1
ATOM 984 O O . ASN A 1 121 ? -5.59 30.812 -4.398 1 39.28 121 ASN A O 1
ATOM 988 N N . LEU A 1 122 ? -4.102 29.188 -4.129 1 38.59 122 LEU A N 1
ATOM 989 C CA . LEU A 1 122 ? -3.107 30.25 -3.941 1 38.59 122 LEU A CA 1
ATOM 990 C C . LEU A 1 122 ? -2.748 30.891 -5.27 1 38.59 122 LEU A C 1
ATOM 992 O O . LEU A 1 122 ? -2.549 32.125 -5.336 1 38.59 122 LEU A O 1
ATOM 996 N N . ARG A 1 123 ? -2.748 30.141 -6.32 1 40.16 123 ARG A N 1
ATOM 997 C CA . ARG A 1 123 ? -2.504 30.781 -7.602 1 40.16 123 ARG A CA 1
ATOM 998 C C . ARG A 1 123 ? -3.697 31.641 -8.016 1 40.16 123 ARG A C 1
ATOM 1000 O O . ARG A 1 123 ? -3.533 32.688 -8.664 1 40.16 123 ARG A O 1
ATOM 1007 N N . MET A 1 124 ? -4.836 31.219 -7.652 1 38.97 124 MET A N 1
ATOM 1008 C CA . MET A 1 124 ? -5.988 32.031 -7.992 1 38.97 124 MET A CA 1
ATOM 1009 C C . MET A 1 124 ? -6.023 33.312 -7.141 1 38.97 124 MET A C 1
ATOM 1011 O O . MET A 1 124 ? -6.379 34.375 -7.629 1 38.97 124 MET A O 1
ATOM 1015 N N . ARG A 1 125 ? -5.684 33.219 -5.902 1 43.72 125 ARG A N 1
ATOM 1016 C CA . ARG A 1 125 ? -5.691 34.438 -5.094 1 43.72 125 ARG A CA 1
ATOM 1017 C C . ARG A 1 125 ? -4.59 35.406 -5.531 1 43.72 125 ARG A C 1
ATOM 1019 O O . ARG A 1 125 ? -4.82 36.594 -5.656 1 43.72 125 ARG A O 1
ATOM 1026 N N . SER A 1 126 ? -3.5 34.75 -5.758 1 41.53 126 SER A N 1
ATOM 1027 C CA . SER A 1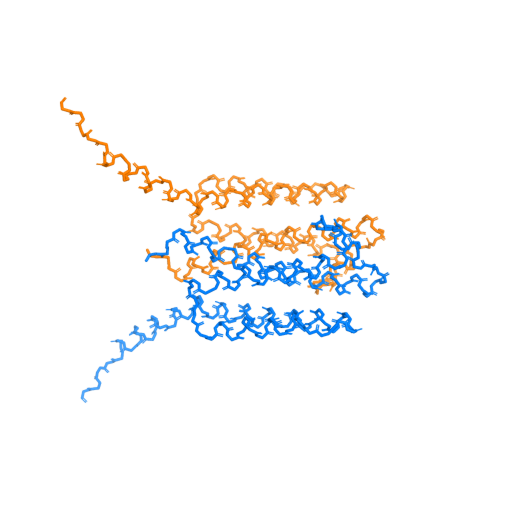 126 ? -2.424 35.656 -6.207 1 41.53 126 SER A CA 1
ATOM 1028 C C . SER A 1 126 ? -2.734 36.25 -7.574 1 41.53 126 SER A C 1
ATOM 1030 O O . SER A 1 126 ? -2.426 37.406 -7.828 1 41.53 126 SER A O 1
ATOM 1032 N N . GLN A 1 127 ? -3.367 35.312 -8.414 1 41.91 127 GLN A N 1
ATOM 1033 C CA . GLN A 1 127 ? -3.764 35.875 -9.703 1 41.91 127 GLN A CA 1
ATOM 1034 C C . GLN A 1 127 ? -4.93 36.844 -9.539 1 41.91 127 GLN A C 1
ATOM 1036 O O . GLN A 1 127 ? -4.98 37.875 -10.219 1 41.91 127 GLN A O 1
ATOM 1041 N N . GLN A 1 128 ? -5.816 36.562 -8.648 1 43.94 128 GLN A N 1
ATOM 1042 C CA . GLN A 1 128 ? -6.949 37.469 -8.422 1 43.94 128 GLN A CA 1
ATOM 1043 C C . GLN A 1 128 ? -6.512 38.719 -7.691 1 43.94 128 GLN A C 1
ATOM 1045 O O . GLN A 1 128 ? -7.051 39.812 -7.934 1 43.94 128 GLN A O 1
ATOM 1050 N N . GLU A 1 129 ? -5.625 38.531 -6.754 1 43.09 129 GLU A N 1
ATOM 1051 C CA . GLU A 1 129 ? -5.125 39.688 -6.043 1 43.09 129 GLU A CA 1
ATOM 1052 C C . GLU A 1 129 ? -4.289 40.594 -6.961 1 43.09 129 GLU A C 1
ATOM 1054 O O . GLU A 1 129 ? -4.188 41.781 -6.738 1 43.09 129 GLU A O 1
ATOM 1059 N N . ASN A 1 130 ? -3.701 39.906 -8.016 1 39.69 130 ASN A N 1
ATOM 1060 C CA . ASN A 1 130 ? -2.953 40.719 -8.969 1 39.69 130 ASN A CA 1
ATOM 1061 C C . ASN A 1 130 ? -3.846 41.219 -10.102 1 39.69 130 ASN A C 1
ATOM 1063 O O . ASN A 1 130 ? -3.352 41.719 -11.109 1 39.69 130 ASN A O 1
ATOM 1067 N N . GLN A 1 131 ? -5.102 40.719 -10.125 1 40.38 131 GLN A N 1
ATOM 1068 C CA . GLN A 1 131 ? -5.953 41.375 -11.117 1 40.38 131 GLN A CA 1
ATOM 1069 C C . GLN A 1 131 ? -6.285 42.812 -10.695 1 40.38 131 GLN A C 1
ATOM 1071 O O . GLN A 1 131 ? -6.668 43.031 -9.547 1 40.38 131 GLN A O 1
ATOM 1076 N N . PRO A 1 132 ? -5.867 43.719 -11.375 1 40.66 132 PRO A N 1
ATOM 1077 C CA . PRO A 1 132 ? -6.102 45.156 -11.094 1 40.66 132 PRO A CA 1
ATOM 1078 C C . PRO A 1 132 ? -7.578 45.469 -10.867 1 40.66 132 PRO A C 1
ATOM 1080 O O . PRO A 1 132 ? -8.453 44.812 -11.43 1 40.66 132 PRO A O 1
ATOM 1083 N N . GLU A 1 133 ? -8.078 45.906 -9.734 1 41 133 GLU A N 1
ATOM 1084 C CA . GLU A 1 133 ? -9.414 46.438 -9.523 1 41 133 GLU A CA 1
ATOM 1085 C C . GLU A 1 133 ? -9.875 47.281 -10.711 1 41 133 GLU A C 1
ATOM 1087 O O . GLU A 1 133 ? -9.102 48.094 -11.25 1 41 133 GLU A O 1
ATOM 1092 N N . PRO A 1 134 ? -10.836 46.719 -11.461 1 44.16 134 PRO A N 1
ATOM 1093 C CA . PRO A 1 134 ? -11.273 47.656 -12.508 1 44.16 134 PRO A CA 1
ATOM 1094 C C . PRO A 1 134 ? -11.422 49.094 -12 1 44.16 134 PRO A C 1
ATOM 1096 O O . PRO A 1 134 ? -11.898 49.312 -10.883 1 44.16 134 PRO A O 1
ATOM 1099 N N . LYS A 1 135 ? -10.75 50.062 -12.742 1 37.31 135 LYS A N 1
ATOM 1100 C CA . LYS A 1 135 ? -10.984 51.5 -12.547 1 37.31 135 LYS A CA 1
ATOM 1101 C C . LYS A 1 135 ? -12.43 51.875 -12.844 1 37.31 135 LYS A C 1
ATOM 1103 O O . LYS A 1 135 ? -13.023 51.344 -13.789 1 37.31 135 LYS A O 1
ATOM 1108 N N . MET B 1 1 ? 2.156 24.141 10.5 1 44.81 1 MET B N 1
ATOM 1109 C CA . MET B 1 1 ? 0.954 23.766 9.766 1 44.81 1 MET B CA 1
ATOM 1110 C C . MET B 1 1 ? 1.3 22.859 8.586 1 44.81 1 MET B C 1
ATOM 1112 O O . MET B 1 1 ? 2.232 23.141 7.836 1 44.81 1 MET B O 1
ATOM 1116 N N . LEU B 1 2 ? 0.899 21.516 8.523 1 58.31 2 LEU B N 1
ATOM 1117 C CA . LEU B 1 2 ? 1.304 20.656 7.422 1 58.31 2 LEU B CA 1
ATOM 1118 C C . LEU B 1 2 ? 0.839 21.219 6.086 1 58.31 2 LEU B C 1
ATOM 1120 O O . LEU B 1 2 ? -0.354 21.469 5.891 1 58.31 2 LEU B O 1
ATOM 1124 N N . THR B 1 3 ? 1.716 21.625 5.348 1 76.44 3 THR B N 1
ATOM 1125 C CA . THR B 1 3 ? 1.341 22.125 4.031 1 76.44 3 THR B CA 1
ATOM 1126 C C . THR B 1 3 ? 0.75 21 3.176 1 76.44 3 THR B C 1
ATOM 1128 O O . THR B 1 3 ? 0.996 19.828 3.432 1 76.44 3 THR B O 1
ATOM 1131 N N . LYS B 1 4 ? -0.069 21.391 2.373 1 77.12 4 LYS B N 1
ATOM 1132 C CA . LYS B 1 4 ? -0.68 20.438 1.45 1 77.12 4 LYS B CA 1
ATOM 1133 C C . LYS B 1 4 ? 0.384 19.641 0.69 1 77.12 4 LYS B C 1
ATOM 1135 O O . LYS B 1 4 ? 0.22 18.453 0.443 1 77.12 4 LYS B O 1
ATOM 1140 N N . SER B 1 5 ? 1.419 20.375 0.377 1 81.56 5 SER B N 1
ATOM 1141 C CA . SER B 1 5 ? 2.516 19.719 -0.322 1 81.56 5 SER B CA 1
ATOM 1142 C C . SER B 1 5 ? 3.158 18.641 0.546 1 81.56 5 SER B C 1
ATOM 1144 O O . SER B 1 5 ? 3.467 17.547 0.064 1 81.56 5 SER B O 1
ATOM 1146 N N . LEU B 1 6 ? 3.285 18.906 1.776 1 87.75 6 LEU B N 1
ATOM 1147 C CA . LEU B 1 6 ? 3.859 17.922 2.678 1 87.75 6 LEU B CA 1
ATOM 1148 C C . LEU B 1 6 ? 2.895 16.75 2.891 1 87.75 6 LEU B C 1
ATOM 1150 O O . LEU B 1 6 ? 3.314 15.594 2.949 1 87.75 6 LEU B O 1
ATOM 1154 N N . ALA B 1 7 ? 1.621 17.062 3.006 1 90 7 ALA B N 1
ATOM 1155 C CA . ALA B 1 7 ? 0.605 16.031 3.139 1 90 7 ALA B CA 1
ATOM 1156 C C . ALA B 1 7 ? 0.631 15.078 1.942 1 90 7 ALA B C 1
ATOM 1158 O O . ALA B 1 7 ? 0.536 13.859 2.105 1 90 7 ALA B O 1
ATOM 1159 N N . TYR B 1 8 ? 0.813 15.703 0.82 1 92.44 8 TYR B N 1
ATOM 1160 C CA . TYR B 1 8 ? 0.915 14.93 -0.413 1 92.44 8 TYR B CA 1
ATOM 1161 C C . TYR B 1 8 ? 2.098 13.969 -0.36 1 92.44 8 TYR B C 1
ATOM 1163 O O . TYR B 1 8 ? 1.966 12.797 -0.7 1 92.44 8 TYR B O 1
ATOM 1171 N N . ARG B 1 9 ? 3.146 14.438 0.066 1 93.62 9 ARG B N 1
ATOM 1172 C CA . ARG B 1 9 ? 4.359 13.625 0.137 1 93.62 9 ARG B CA 1
ATOM 1173 C C . ARG B 1 9 ? 4.227 12.531 1.189 1 93.62 9 ARG B C 1
ATOM 1175 O O . ARG B 1 9 ? 4.695 11.414 0.989 1 93.62 9 ARG B O 1
ATOM 1182 N N . ILE B 1 10 ? 3.631 12.805 2.236 1 94.5 10 ILE B N 1
ATOM 1183 C CA . ILE B 1 10 ? 3.416 11.82 3.293 1 94.5 10 ILE B CA 1
ATOM 1184 C C . ILE B 1 10 ? 2.471 10.727 2.799 1 94.5 10 ILE B C 1
ATOM 1186 O O . ILE B 1 10 ? 2.719 9.539 3.016 1 94.5 10 ILE B O 1
ATOM 1190 N N . TYR B 1 11 ? 1.426 11.172 2.145 1 95.25 11 TYR B N 1
ATOM 1191 C CA . TYR B 1 11 ? 0.483 10.242 1.539 1 95.25 11 TYR B CA 1
ATOM 1192 C C . TYR B 1 11 ? 1.196 9.273 0.597 1 95.25 11 TYR B C 1
ATOM 1194 O O . TYR B 1 11 ? 1.038 8.055 0.706 1 95.25 11 TYR B O 1
ATOM 1202 N N . TRP B 1 12 ? 2.002 9.742 -0.198 1 97.31 12 TRP B N 1
ATOM 1203 C CA . TRP B 1 12 ? 2.695 8.93 -1.191 1 97.31 12 TRP B CA 1
ATOM 1204 C C . TRP B 1 12 ? 3.814 8.117 -0.545 1 97.31 12 TRP B C 1
ATOM 1206 O O . TRP B 1 12 ? 4.18 7.047 -1.038 1 97.31 12 TRP B O 1
ATOM 1216 N N . THR B 1 13 ? 4.41 8.609 0.525 1 97.56 13 THR B N 1
ATOM 1217 C CA . THR B 1 13 ? 5.336 7.789 1.293 1 97.56 13 THR B CA 1
ATOM 1218 C C . THR B 1 13 ? 4.668 6.492 1.744 1 97.56 13 THR B C 1
ATOM 1220 O O . THR B 1 13 ? 5.238 5.41 1.599 1 97.56 13 THR B O 1
ATOM 1223 N N . GLY B 1 14 ? 3.447 6.602 2.238 1 97.75 14 GLY B N 1
ATOM 1224 C CA . GLY B 1 14 ? 2.705 5.414 2.625 1 97.75 14 GLY B CA 1
ATOM 1225 C C . GLY B 1 14 ? 2.424 4.48 1.46 1 97.75 14 GLY B C 1
ATOM 1226 O O . GLY B 1 14 ? 2.617 3.27 1.569 1 97.75 14 GLY B O 1
ATOM 1227 N N . ARG B 1 15 ? 2.023 5.066 0.32 1 97.88 15 ARG B N 1
ATOM 1228 C CA . ARG B 1 15 ? 1.688 4.281 -0.863 1 97.88 15 ARG B CA 1
ATOM 1229 C C . ARG B 1 15 ? 2.906 3.52 -1.377 1 97.88 15 ARG B C 1
ATOM 1231 O O . ARG B 1 15 ? 2.834 2.314 -1.62 1 97.88 15 ARG B O 1
ATOM 1238 N N . TYR B 1 16 ? 4.02 4.227 -1.446 1 98.44 16 TYR B N 1
ATOM 1239 C CA . TYR B 1 16 ? 5.203 3.6 -2.027 1 98.44 16 TYR B CA 1
ATOM 1240 C C . TYR B 1 16 ? 5.75 2.512 -1.111 1 98.44 16 TYR B C 1
ATOM 1242 O O . TYR B 1 16 ? 6.207 1.467 -1.582 1 98.44 16 TYR B O 1
ATOM 1250 N N . LEU B 1 17 ? 5.727 2.773 0.156 1 98.62 17 LEU B N 1
ATOM 1251 C CA . LEU B 1 17 ? 6.227 1.757 1.078 1 98.62 17 LEU B CA 1
ATOM 1252 C C . LEU B 1 17 ? 5.371 0.496 1.011 1 98.62 17 LEU B C 1
ATOM 1254 O O . LEU B 1 17 ? 5.898 -0.615 0.941 1 98.62 17 LEU B O 1
ATOM 1258 N N . GLU B 1 18 ? 4.082 0.665 1.027 1 98.06 18 GLU B N 1
ATOM 1259 C CA . GLU B 1 18 ? 3.166 -0.465 0.917 1 98.06 18 GLU B CA 1
ATOM 1260 C C . GLU B 1 18 ? 3.344 -1.195 -0.41 1 98.06 18 GLU B C 1
ATOM 1262 O O . GLU B 1 18 ? 3.289 -2.426 -0.461 1 98.06 18 GLU B O 1
ATOM 1267 N N . ARG B 1 19 ? 3.543 -0.463 -1.462 1 97.5 19 ARG B N 1
ATOM 1268 C CA . ARG B 1 19 ? 3.754 -1.041 -2.785 1 97.5 19 ARG B CA 1
ATOM 1269 C C . ARG B 1 19 ? 4.977 -1.953 -2.795 1 97.5 19 ARG B C 1
ATOM 1271 O O . ARG B 1 19 ? 4.902 -3.09 -3.264 1 97.5 19 ARG B O 1
ATOM 1278 N N . ILE B 1 20 ? 6.047 -1.439 -2.273 1 98.38 20 ILE B N 1
ATOM 1279 C CA . ILE B 1 20 ? 7.281 -2.219 -2.232 1 98.38 20 ILE B CA 1
ATOM 1280 C C . ILE B 1 20 ? 7.055 -3.502 -1.437 1 98.38 20 ILE B C 1
ATOM 1282 O O . ILE B 1 20 ? 7.387 -4.594 -1.899 1 98.38 20 ILE B O 1
ATOM 1286 N N . GLU B 1 21 ? 6.469 -3.369 -0.247 1 97.31 21 GLU B N 1
ATOM 1287 C CA . GLU B 1 21 ? 6.199 -4.531 0.595 1 97.31 21 GLU B CA 1
ATOM 1288 C C . GLU B 1 21 ? 5.344 -5.559 -0.14 1 97.31 21 GLU B C 1
ATOM 1290 O O . GLU B 1 21 ? 5.656 -6.75 -0.134 1 97.31 21 GLU B O 1
ATOM 1295 N N . ASN B 1 22 ? 4.359 -5.059 -0.78 1 95.06 22 ASN B N 1
ATOM 1296 C CA . ASN B 1 22 ? 3.398 -5.965 -1.402 1 95.06 22 ASN B CA 1
ATOM 1297 C C . ASN B 1 22 ? 3.992 -6.656 -2.625 1 95.06 22 ASN B C 1
ATOM 1299 O O . ASN B 1 22 ? 3.756 -7.848 -2.846 1 95.06 22 ASN B O 1
ATOM 1303 N N . ILE B 1 23 ? 4.68 -5.945 -3.426 1 95.94 23 ILE B N 1
ATOM 1304 C CA . ILE B 1 23 ? 5.312 -6.555 -4.59 1 95.94 23 ILE B CA 1
ATOM 1305 C C . ILE B 1 23 ? 6.258 -7.668 -4.137 1 95.94 23 ILE B C 1
ATOM 1307 O O . ILE B 1 23 ? 6.297 -8.742 -4.738 1 95.94 23 ILE B O 1
ATOM 1311 N N . CYS B 1 24 ? 6.984 -7.418 -3.066 1 96.94 24 CYS B N 1
ATOM 1312 C CA . CYS B 1 24 ? 7.91 -8.422 -2.555 1 96.94 24 CYS B CA 1
ATOM 1313 C C . CYS B 1 24 ? 7.16 -9.633 -2.01 1 96.94 24 CYS B C 1
ATOM 1315 O O . CYS B 1 24 ? 7.539 -10.773 -2.275 1 96.94 24 CYS B O 1
ATOM 1317 N N . ARG B 1 25 ? 6.125 -9.383 -1.314 1 94.5 25 ARG B N 1
ATOM 1318 C CA . ARG B 1 25 ? 5.324 -10.477 -0.767 1 94.5 25 ARG B CA 1
ATOM 1319 C C . ARG B 1 25 ? 4.762 -11.352 -1.88 1 94.5 25 ARG B C 1
ATOM 1321 O O . ARG B 1 25 ? 4.848 -12.578 -1.812 1 94.5 25 ARG B O 1
ATOM 1328 N N . ILE B 1 26 ? 4.258 -10.75 -2.896 1 92.56 26 ILE B N 1
ATOM 1329 C CA . ILE B 1 26 ? 3.621 -11.508 -3.973 1 92.56 26 ILE B CA 1
ATOM 1330 C C . ILE B 1 26 ? 4.684 -12.242 -4.785 1 92.56 26 ILE B C 1
ATOM 1332 O O . ILE B 1 26 ? 4.445 -13.344 -5.281 1 92.56 26 ILE B O 1
ATOM 1336 N N . SER B 1 27 ? 5.781 -11.625 -4.879 1 95.44 27 SER B N 1
ATOM 1337 C CA . SER B 1 27 ? 6.879 -12.281 -5.582 1 95.44 27 SER B CA 1
ATOM 1338 C C . SER B 1 27 ? 7.312 -13.555 -4.867 1 95.44 27 SER B C 1
ATOM 1340 O O . SER B 1 27 ? 7.551 -14.578 -5.512 1 95.44 27 SER B O 1
ATOM 1342 N N . ILE B 1 28 ? 7.355 -13.477 -3.6 1 95.12 28 ILE B N 1
ATOM 1343 C CA . ILE B 1 28 ? 7.699 -14.656 -2.818 1 95.12 28 ILE B CA 1
ATOM 1344 C C . ILE B 1 28 ? 6.652 -15.742 -3.037 1 95.12 28 ILE B C 1
ATOM 1346 O O . ILE B 1 28 ? 6.992 -16.906 -3.254 1 95.12 28 ILE B O 1
ATOM 1350 N N . ILE B 1 29 ? 5.398 -15.352 -3.02 1 91.06 29 ILE B N 1
ATOM 1351 C CA . ILE B 1 29 ? 4.309 -16.297 -3.229 1 91.06 29 ILE B CA 1
ATOM 1352 C C . ILE B 1 29 ? 4.445 -16.938 -4.605 1 91.06 29 ILE B C 1
ATOM 1354 O O . ILE B 1 29 ? 4.305 -18.156 -4.738 1 91.06 29 ILE B O 1
ATOM 1358 N N . ALA B 1 30 ? 4.711 -16.141 -5.562 1 91.94 30 ALA B N 1
ATOM 1359 C CA . ALA B 1 30 ? 4.859 -16.641 -6.926 1 91.94 30 ALA B CA 1
ATOM 1360 C C . ALA B 1 30 ? 6 -17.656 -7.016 1 91.94 30 ALA B C 1
ATOM 1362 O O . ALA B 1 30 ? 5.82 -18.75 -7.539 1 91.94 30 ALA B O 1
ATOM 1363 N N . VAL B 1 31 ? 7.121 -17.312 -6.484 1 93.19 31 VAL B N 1
ATOM 1364 C CA . VAL B 1 31 ? 8.305 -18.172 -6.539 1 93.19 31 VAL B CA 1
ATOM 1365 C C . VAL B 1 31 ? 8.023 -19.484 -5.82 1 93.19 31 VAL B C 1
ATOM 1367 O O . VAL B 1 31 ? 8.328 -20.562 -6.34 1 93.19 31 VAL B O 1
ATOM 1370 N N . ASN B 1 32 ? 7.398 -19.406 -4.746 1 90.69 32 ASN B N 1
ATOM 1371 C CA . ASN B 1 32 ? 7.102 -20.594 -3.947 1 90.69 32 ASN B CA 1
ATOM 1372 C C . ASN B 1 32 ? 6.102 -21.5 -4.648 1 90.69 32 ASN B C 1
ATOM 1374 O O . ASN B 1 32 ? 6.121 -22.719 -4.453 1 90.69 32 ASN B O 1
ATOM 1378 N N . ASN B 1 33 ? 5.27 -20.922 -5.457 1 87.12 33 ASN B N 1
ATOM 1379 C CA . ASN B 1 33 ? 4.254 -21.688 -6.16 1 87.12 33 ASN B CA 1
ATOM 1380 C C . ASN B 1 33 ? 4.723 -22.094 -7.555 1 87.12 33 ASN B C 1
ATOM 1382 O O . ASN B 1 33 ? 3.943 -22.625 -8.352 1 87.12 33 ASN B O 1
ATOM 1386 N N . GLY B 1 34 ? 5.98 -21.812 -7.926 1 87.88 34 GLY B N 1
ATOM 1387 C CA . GLY B 1 34 ? 6.551 -22.203 -9.203 1 87.88 34 GLY B CA 1
ATOM 1388 C C . GLY B 1 34 ? 6.137 -21.297 -10.344 1 87.88 34 GLY B C 1
ATOM 1389 O O . GLY B 1 34 ? 6.293 -21.641 -11.516 1 87.88 34 GLY B O 1
ATOM 1390 N N . SER B 1 35 ? 5.523 -20.188 -9.961 1 86.5 35 SER B N 1
ATOM 1391 C CA . SER B 1 35 ? 5.137 -19.203 -10.977 1 86.5 35 SER B CA 1
ATOM 1392 C C . SER B 1 35 ? 6.289 -18.266 -11.297 1 86.5 35 SER B C 1
ATOM 1394 O O . SER B 1 35 ? 7.156 -18.031 -10.453 1 86.5 35 SER B O 1
ATOM 1396 N N . SER B 1 36 ? 6.238 -17.781 -12.461 1 90.75 36 SER B N 1
ATOM 1397 C CA . SER B 1 36 ? 7.277 -16.859 -12.914 1 90.75 36 SER B CA 1
ATOM 1398 C C . SER B 1 36 ? 6.996 -15.438 -12.438 1 90.75 36 SER B C 1
ATOM 1400 O O . SER B 1 36 ? 5.836 -15.039 -12.32 1 90.75 36 SER B O 1
ATOM 1402 N N . LEU B 1 37 ? 8.055 -14.688 -12.219 1 95.19 37 LEU B N 1
ATOM 1403 C CA . LEU B 1 37 ? 7.93 -13.273 -11.883 1 95.19 37 LEU B CA 1
ATOM 1404 C C . LEU B 1 37 ? 7.359 -12.484 -13.055 1 95.19 37 LEU B C 1
ATOM 1406 O O . LEU B 1 37 ? 6.836 -11.375 -12.875 1 95.19 37 LEU B O 1
ATOM 1410 N N . ASP B 1 38 ? 7.422 -13.055 -14.211 1 94.06 38 ASP B N 1
ATOM 1411 C CA . ASP B 1 38 ? 6.84 -12.414 -15.391 1 94.06 38 ASP B CA 1
ATOM 1412 C C . ASP B 1 38 ? 5.324 -12.281 -15.242 1 94.06 38 ASP B C 1
ATOM 1414 O O . ASP B 1 38 ? 4.734 -11.289 -15.68 1 94.06 38 ASP B O 1
ATOM 1418 N N . SER B 1 39 ? 4.77 -13.289 -14.625 1 89.56 39 SER B N 1
ATOM 1419 C CA . SER B 1 39 ? 3.326 -13.242 -14.414 1 89.56 39 SER B CA 1
ATOM 1420 C C . SER B 1 39 ? 2.949 -12.133 -13.438 1 89.56 39 SER B C 1
ATOM 1422 O O . SER B 1 39 ? 1.934 -11.461 -13.617 1 89.56 39 SER B O 1
ATOM 1424 N N . ILE B 1 40 ? 3.781 -11.914 -12.414 1 91.56 40 ILE B N 1
ATOM 1425 C CA . ILE B 1 40 ? 3.568 -10.836 -11.453 1 91.56 40 ILE B CA 1
ATOM 1426 C C . ILE B 1 40 ? 3.738 -9.484 -12.148 1 91.56 40 ILE B C 1
ATOM 1428 O O . ILE B 1 40 ? 2.906 -8.594 -11.984 1 91.56 40 ILE B O 1
ATOM 1432 N N . ALA B 1 41 ? 4.754 -9.375 -12.922 1 94.81 41 ALA B N 1
ATOM 1433 C CA . ALA B 1 41 ? 5.031 -8.141 -13.648 1 94.81 41 ALA B CA 1
ATOM 1434 C C . ALA B 1 41 ? 3.846 -7.746 -14.531 1 94.81 41 ALA B C 1
ATOM 1436 O O . ALA B 1 41 ? 3.43 -6.582 -14.539 1 94.81 41 ALA B O 1
ATOM 1437 N N . LYS B 1 42 ? 3.311 -8.648 -15.172 1 90.69 42 LYS B N 1
ATOM 1438 C CA . LYS B 1 42 ? 2.176 -8.391 -16.062 1 90.69 42 LYS B CA 1
ATOM 1439 C C . LYS B 1 42 ? 0.975 -7.871 -15.281 1 90.69 42 LYS B C 1
ATOM 1441 O O . LYS B 1 42 ? 0.215 -7.039 -15.781 1 90.69 42 LYS B O 1
ATOM 1446 N N . GLY B 1 43 ? 0.848 -8.398 -14.078 1 87.25 43 GLY B N 1
ATOM 1447 C CA . GLY B 1 43 ? -0.233 -7.926 -13.227 1 87.25 43 GLY B CA 1
ATOM 1448 C C . GLY B 1 43 ? -0.124 -6.453 -12.883 1 87.25 43 GLY B C 1
ATOM 1449 O O . GLY B 1 43 ? -1.128 -5.805 -12.578 1 87.25 43 GLY B O 1
ATOM 1450 N N . TYR B 1 44 ? 1.017 -5.949 -12.969 1 90.5 44 TYR B N 1
ATOM 1451 C CA . TYR B 1 44 ? 1.248 -4.531 -12.719 1 90.5 44 TYR B CA 1
ATOM 1452 C C . TYR B 1 44 ? 1.381 -3.758 -14.023 1 90.5 44 TYR B C 1
ATOM 1454 O O . TYR B 1 44 ? 1.733 -2.576 -14.023 1 90.5 44 TYR B O 1
ATOM 1462 N N . GLY B 1 45 ? 1.124 -4.414 -15.117 1 91.19 45 GLY B N 1
ATOM 1463 C CA . GLY B 1 45 ? 1.231 -3.785 -16.422 1 91.19 45 GLY B CA 1
ATOM 1464 C C . GLY B 1 45 ? 2.664 -3.648 -16.906 1 91.19 45 GLY B C 1
ATOM 1465 O O . GLY B 1 45 ? 2.963 -2.797 -17.75 1 91.19 45 GLY B O 1
ATOM 1466 N N . LEU B 1 46 ? 3.539 -4.457 -16.344 1 94.19 46 LEU B N 1
ATOM 1467 C CA . LEU B 1 46 ? 4.957 -4.406 -16.672 1 94.19 46 LEU B CA 1
ATOM 1468 C C . LEU B 1 46 ? 5.324 -5.5 -17.672 1 94.19 46 LEU B C 1
ATOM 1470 O O . LEU B 1 46 ? 4.582 -6.477 -17.828 1 94.19 46 LEU B O 1
ATOM 1474 N N . LYS B 1 47 ? 6.434 -5.41 -18.344 1 93.75 47 LYS B N 1
ATOM 1475 C CA . LYS B 1 47 ? 6.781 -6.285 -19.469 1 93.75 47 LYS B CA 1
ATOM 1476 C C . LYS B 1 47 ? 7.402 -7.59 -18.969 1 93.75 47 LYS B C 1
ATOM 1478 O O . LYS B 1 47 ? 7.359 -8.609 -19.656 1 93.75 47 LYS B O 1
ATOM 1483 N N . GLY B 1 48 ? 8.07 -7.559 -17.828 1 94.69 48 GLY B N 1
ATOM 1484 C CA . GLY B 1 48 ? 8.727 -8.758 -17.328 1 94.69 48 GLY B CA 1
ATOM 1485 C C . GLY B 1 48 ? 9.438 -8.539 -16.016 1 94.69 48 GLY B C 1
ATOM 1486 O O . GLY B 1 48 ? 9.289 -7.484 -15.391 1 94.69 48 GLY B O 1
ATOM 1487 N N . GLU B 1 49 ? 10.148 -9.586 -15.656 1 95.94 49 GLU B N 1
ATOM 1488 C CA . GLU B 1 49 ? 10.836 -9.641 -14.375 1 95.94 49 GLU B CA 1
ATOM 1489 C C . GLU B 1 49 ? 11.766 -8.445 -14.195 1 95.94 49 GLU B C 1
ATOM 1491 O O . GLU B 1 49 ? 11.812 -7.832 -13.125 1 95.94 49 GLU B O 1
ATOM 1496 N N . LYS B 1 50 ? 12.531 -8.102 -15.227 1 96.25 50 LYS B N 1
ATOM 1497 C CA . LYS B 1 50 ? 13.469 -6.984 -15.141 1 96.25 50 LYS B CA 1
ATOM 1498 C C . LYS B 1 50 ? 12.75 -5.68 -14.812 1 96.25 50 LYS B C 1
ATOM 1500 O O . LYS B 1 50 ? 13.227 -4.891 -13.992 1 96.25 50 LYS B O 1
ATOM 1505 N N . GLU B 1 51 ? 11.625 -5.441 -15.391 1 97.25 51 GLU B N 1
ATOM 1506 C CA . GLU B 1 51 ? 10.852 -4.23 -15.133 1 97.25 51 GLU B CA 1
ATOM 1507 C C . GLU B 1 51 ? 10.234 -4.254 -13.742 1 97.25 51 GLU B C 1
ATOM 1509 O O . GLU B 1 51 ? 10.016 -3.201 -13.133 1 97.25 51 GLU B O 1
ATOM 1514 N N . LEU B 1 52 ? 9.961 -5.48 -13.266 1 97.19 52 LEU B N 1
ATOM 1515 C CA . LEU B 1 52 ? 9.445 -5.602 -11.906 1 97.19 52 LEU B CA 1
ATOM 1516 C C . LEU B 1 52 ? 10.469 -5.113 -10.891 1 97.19 52 LEU B C 1
ATOM 1518 O O . LEU B 1 52 ? 10.133 -4.352 -9.984 1 97.19 52 LEU B O 1
ATOM 1522 N N . PHE B 1 53 ? 11.703 -5.543 -11.078 1 98.06 53 PHE B N 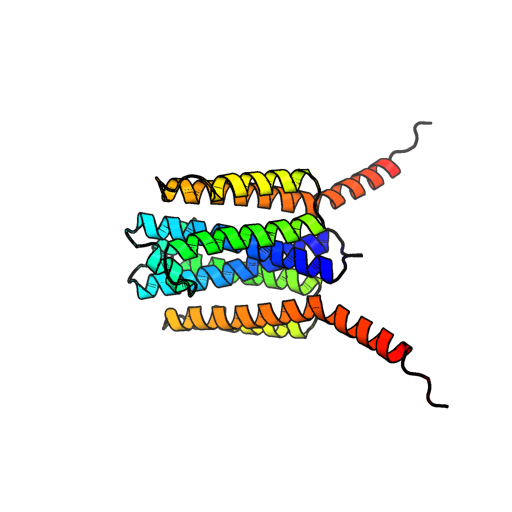1
ATOM 1523 C CA . PHE B 1 53 ? 12.781 -5.098 -10.195 1 98.06 53 PHE B CA 1
ATOM 1524 C C . PHE B 1 53 ? 12.969 -3.588 -10.305 1 98.06 53 PHE B C 1
ATOM 1526 O O . PHE B 1 53 ? 13.188 -2.914 -9.297 1 98.06 53 PHE B O 1
ATOM 1533 N N . GLU B 1 54 ? 12.875 -3.074 -11.469 1 97.5 54 GLU B N 1
ATOM 1534 C CA . GLU B 1 54 ? 13.008 -1.636 -11.672 1 97.5 54 GLU B CA 1
ATOM 1535 C C . GLU B 1 54 ? 11.859 -0.873 -11.023 1 97.5 54 GLU B C 1
ATOM 1537 O O . GLU B 1 54 ? 12.055 0.24 -10.523 1 97.5 54 GLU B O 1
ATOM 1542 N N . TYR B 1 55 ? 10.727 -1.422 -11.125 1 97.25 55 TYR B N 1
ATOM 1543 C CA . TYR B 1 55 ? 9.547 -0.813 -10.523 1 97.25 55 TYR B CA 1
ATOM 1544 C C . TYR B 1 55 ? 9.711 -0.676 -9.016 1 97.25 55 TYR B C 1
ATOM 1546 O O . TYR B 1 55 ? 9.352 0.35 -8.43 1 97.25 55 TYR B O 1
ATOM 1554 N N . VAL B 1 56 ? 10.289 -1.708 -8.367 1 98.25 56 VAL B N 1
ATOM 1555 C CA . VAL B 1 56 ? 10.586 -1.669 -6.938 1 98.25 56 VAL B CA 1
ATOM 1556 C C . VAL B 1 56 ? 11.633 -0.601 -6.652 1 98.25 56 VAL B C 1
ATOM 1558 O O . VAL B 1 56 ? 11.484 0.199 -5.727 1 98.25 56 VAL B O 1
ATOM 1561 N N . ARG B 1 57 ? 12.633 -0.542 -7.477 1 98.38 57 ARG B N 1
ATOM 1562 C CA . ARG B 1 57 ? 13.703 0.434 -7.305 1 98.38 57 ARG B CA 1
ATOM 1563 C C . ARG B 1 57 ? 13.172 1.857 -7.453 1 98.38 57 ARG B C 1
ATOM 1565 O O . ARG B 1 57 ? 13.5 2.734 -6.652 1 98.38 57 ARG B O 1
ATOM 1572 N N . MET B 1 58 ? 12.391 2.076 -8.461 1 97.94 58 MET B N 1
ATOM 1573 C CA . MET B 1 58 ? 11.828 3.4 -8.703 1 97.94 58 MET B CA 1
ATOM 1574 C C . MET B 1 58 ? 10.906 3.814 -7.559 1 97.94 58 MET B C 1
ATOM 1576 O O . MET B 1 58 ? 10.891 4.984 -7.164 1 97.94 58 MET B O 1
ATOM 1580 N N . SER B 1 59 ? 10.117 2.895 -7.062 1 97.75 59 SER B N 1
ATOM 1581 C CA . SER B 1 59 ? 9.258 3.176 -5.914 1 97.75 59 SER B CA 1
ATOM 1582 C C . SER B 1 59 ? 10.078 3.639 -4.711 1 97.75 59 SER B C 1
ATOM 1584 O O . SER B 1 59 ? 9.672 4.562 -4 1 97.75 59 SER B O 1
ATOM 1586 N N . LEU B 1 60 ? 11.25 3.027 -4.512 1 98.69 60 LEU B N 1
ATOM 1587 C CA . LEU B 1 60 ? 12.117 3.426 -3.414 1 98.69 60 LEU B CA 1
ATOM 1588 C C . LEU B 1 60 ? 12.664 4.832 -3.637 1 98.69 60 LEU B C 1
ATOM 1590 O O . LEU B 1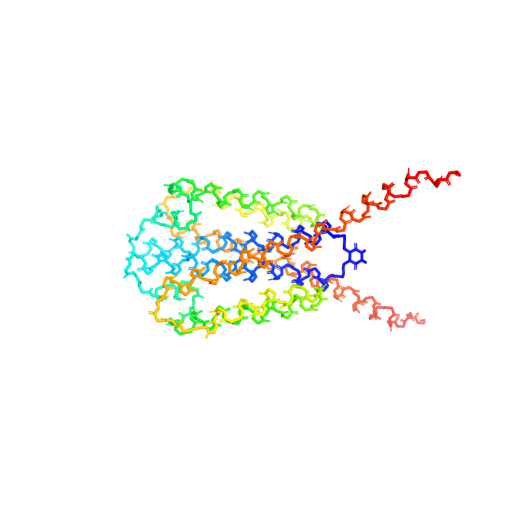 60 ? 12.781 5.617 -2.691 1 98.69 60 LEU B O 1
ATOM 1594 N N . GLU B 1 61 ? 13.055 5.133 -4.855 1 98 61 GLU B N 1
ATOM 1595 C CA . GLU B 1 61 ? 13.594 6.457 -5.156 1 98 61 GLU B CA 1
ATOM 1596 C C . GLU B 1 61 ? 12.57 7.551 -4.867 1 98 61 GLU B C 1
ATOM 1598 O O . GLU B 1 61 ? 12.898 8.578 -4.277 1 98 61 GLU B O 1
ATOM 1603 N N . LEU B 1 62 ? 11.352 7.309 -5.27 1 97.62 62 LEU B N 1
ATOM 1604 C CA . LEU B 1 62 ? 10.281 8.273 -5.012 1 97.62 62 LEU B CA 1
ATOM 1605 C C . LEU B 1 62 ? 9.984 8.359 -3.521 1 97.62 62 LEU B C 1
ATOM 1607 O O . LEU B 1 62 ? 9.742 9.453 -3 1 97.62 62 LEU B O 1
ATOM 1611 N N . LEU B 1 63 ? 10.016 7.234 -2.861 1 97.81 63 LEU B N 1
ATOM 1612 C CA . LEU B 1 63 ? 9.836 7.191 -1.413 1 97.81 63 LEU B CA 1
ATOM 1613 C C . LEU B 1 63 ? 10.914 8.008 -0.709 1 97.81 63 LEU B C 1
ATOM 1615 O O . LEU B 1 63 ? 10.609 8.797 0.194 1 97.81 63 LEU B O 1
ATOM 1619 N N . ARG B 1 64 ? 12.133 7.828 -1.115 1 97.44 64 ARG B N 1
ATOM 1620 C CA . ARG B 1 64 ? 13.266 8.555 -0.558 1 97.44 64 ARG B CA 1
ATOM 1621 C C . ARG B 1 64 ? 13.086 10.062 -0.714 1 97.44 64 ARG B C 1
ATOM 1623 O O . ARG B 1 64 ? 13.289 10.82 0.236 1 97.44 64 ARG B O 1
ATOM 1630 N N . GLU B 1 65 ? 12.695 10.477 -1.91 1 95.88 65 GLU B N 1
ATOM 1631 C CA . GLU B 1 65 ? 12.477 11.898 -2.176 1 95.88 65 GLU B CA 1
ATOM 1632 C C . GLU B 1 65 ? 11.383 12.469 -1.274 1 95.88 65 GLU B C 1
ATOM 1634 O O . GLU B 1 65 ? 11.508 13.586 -0.774 1 95.88 65 GLU B O 1
ATOM 1639 N N . ASN B 1 66 ? 10.359 11.719 -1.09 1 94.94 66 ASN B N 1
ATOM 1640 C CA . ASN B 1 66 ? 9.273 12.172 -0.228 1 94.94 66 ASN B CA 1
ATOM 1641 C C . ASN B 1 66 ? 9.711 12.266 1.229 1 94.94 66 ASN B C 1
ATOM 1643 O O . ASN B 1 66 ? 9.43 13.25 1.906 1 94.94 66 ASN B O 1
ATOM 1647 N N . ILE B 1 67 ? 10.438 11.273 1.708 1 95.94 67 ILE B N 1
ATOM 1648 C CA . ILE B 1 67 ? 10.867 11.242 3.102 1 95.94 67 ILE B CA 1
ATOM 1649 C C . ILE B 1 67 ? 11.859 12.375 3.361 1 95.94 67 ILE B C 1
ATOM 1651 O O . ILE B 1 67 ? 11.836 12.992 4.43 1 95.94 67 ILE B O 1
ATOM 1655 N N . ARG B 1 68 ? 12.672 12.68 2.414 1 93.81 68 ARG B N 1
ATOM 1656 C CA . ARG B 1 68 ? 13.664 13.742 2.541 1 93.81 68 ARG B CA 1
ATOM 1657 C C . ARG B 1 68 ? 13 15.078 2.832 1 93.81 68 ARG B C 1
ATOM 1659 O O . ARG B 1 68 ? 13.602 15.961 3.447 1 93.81 68 ARG B O 1
ATOM 1666 N N . SER B 1 69 ? 11.75 15.234 2.439 1 88.94 69 SER B N 1
ATOM 1667 C CA . SER B 1 69 ? 11.031 16.5 2.582 1 88.94 69 SER B CA 1
ATOM 1668 C C . SER B 1 69 ? 10.617 16.734 4.027 1 88.94 69 SER B C 1
ATOM 1670 O O . SER B 1 69 ? 10.266 17.859 4.402 1 88.94 69 SER B O 1
ATOM 1672 N N . PHE B 1 70 ? 10.594 15.719 4.906 1 85.56 70 PHE B N 1
ATOM 1673 C CA . PHE B 1 70 ? 10.117 15.945 6.266 1 85.56 70 PHE B CA 1
ATOM 1674 C C . PHE B 1 70 ? 11 15.227 7.273 1 85.56 70 PHE B C 1
ATOM 1676 O O . PHE B 1 70 ? 10.906 15.477 8.477 1 85.56 70 PHE B O 1
ATOM 1683 N N . ALA B 1 71 ? 11.742 14.312 6.895 1 75.06 71 ALA B N 1
ATOM 1684 C CA . ALA B 1 71 ? 12.352 13.336 7.797 1 75.06 71 ALA B CA 1
ATOM 1685 C C . ALA B 1 71 ? 13.727 13.805 8.258 1 75.06 71 ALA B C 1
ATOM 1687 O O . ALA B 1 71 ? 14.32 14.703 7.66 1 75.06 71 ALA B O 1
ATOM 1688 N N . ASN B 1 72 ? 14.062 13.219 9.305 1 79.31 72 ASN B N 1
ATOM 1689 C CA . ASN B 1 72 ? 15.375 13.43 9.914 1 79.31 72 ASN B CA 1
ATOM 1690 C C . ASN B 1 72 ? 16.391 12.383 9.445 1 79.31 72 ASN B C 1
ATOM 1692 O O . ASN B 1 72 ? 16.062 11.539 8.617 1 79.31 72 ASN B O 1
ATOM 1696 N N . GLU B 1 73 ? 17.562 12.445 10 1 85.31 73 GLU B N 1
ATOM 1697 C CA . GLU B 1 73 ? 18.688 11.609 9.617 1 85.31 73 GLU B CA 1
ATOM 1698 C C . GLU B 1 73 ? 18.422 10.141 9.914 1 85.31 73 GLU B C 1
ATOM 1700 O O . GLU B 1 73 ? 18.812 9.266 9.141 1 85.31 73 GLU B O 1
ATOM 1705 N N . LYS B 1 74 ? 17.719 9.82 10.93 1 87.19 74 LYS B N 1
ATOM 1706 C CA . LYS B 1 74 ? 17.438 8.438 11.305 1 87.19 74 LYS B CA 1
ATOM 1707 C C . LYS B 1 74 ? 16.609 7.742 10.234 1 87.19 74 LYS B C 1
ATOM 1709 O O . LYS B 1 74 ? 16.875 6.586 9.883 1 87.19 74 LYS B O 1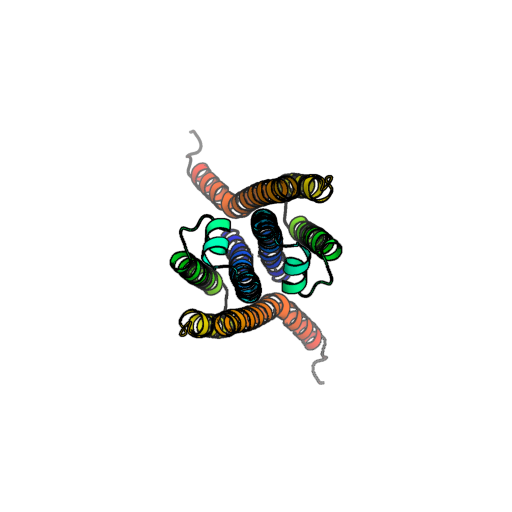
ATOM 1714 N N . LEU B 1 75 ? 15.617 8.383 9.742 1 94 75 LEU B N 1
ATOM 1715 C CA . LEU B 1 75 ? 14.773 7.812 8.703 1 94 75 LEU B CA 1
ATOM 1716 C C . LEU B 1 75 ? 15.57 7.578 7.422 1 94 75 LEU B C 1
ATOM 1718 O O . LEU B 1 75 ? 15.359 6.582 6.727 1 94 75 LEU B O 1
ATOM 1722 N N . MET B 1 76 ? 16.531 8.438 7.172 1 95.69 76 MET B N 1
ATOM 1723 C CA . MET B 1 76 ? 17.328 8.305 5.957 1 95.69 76 MET B CA 1
ATOM 1724 C C . MET B 1 76 ? 18.266 7.098 6.047 1 95.69 76 MET B C 1
ATOM 1726 O O . MET B 1 76 ? 18.562 6.457 5.035 1 95.69 76 MET B O 1
ATOM 1730 N N . ILE B 1 77 ? 18.672 6.73 7.199 1 96.19 77 ILE B N 1
ATOM 1731 C CA . ILE B 1 77 ? 19.484 5.539 7.406 1 96.19 77 ILE B CA 1
ATOM 1732 C C . ILE B 1 77 ? 18.688 4.297 7.016 1 96.19 77 ILE B C 1
ATOM 1734 O O . ILE B 1 77 ? 19.203 3.414 6.32 1 96.19 77 ILE B O 1
ATOM 1738 N N . GLU B 1 78 ? 17.391 4.211 7.5 1 96.88 78 GLU B N 1
ATOM 1739 C CA . GLU B 1 78 ? 16.531 3.09 7.156 1 96.88 78 GLU B CA 1
ATOM 1740 C C . GLU B 1 78 ? 16.281 3.02 5.652 1 96.88 78 GLU B C 1
ATOM 1742 O O . GLU B 1 78 ? 16.219 1.93 5.078 1 96.88 78 GLU B O 1
ATOM 1747 N N . VAL B 1 79 ? 16.156 4.188 5.023 1 98.06 79 VAL B N 1
ATOM 1748 C CA . VAL B 1 79 ? 15.945 4.234 3.578 1 98.06 79 VAL B CA 1
ATOM 1749 C C . VAL B 1 79 ? 17.188 3.695 2.865 1 98.06 79 VAL B C 1
ATOM 1751 O O . VAL B 1 79 ? 17.062 2.934 1.901 1 98.06 79 VAL B O 1
ATOM 1754 N N . ASN B 1 80 ? 18.359 4.082 3.355 1 97.5 80 ASN B N 1
ATOM 1755 C CA . ASN B 1 80 ? 19.609 3.611 2.764 1 97.5 80 ASN B CA 1
ATOM 1756 C C . ASN B 1 80 ? 19.781 2.105 2.936 1 97.5 80 ASN B C 1
ATOM 1758 O O . ASN B 1 80 ? 20.312 1.429 2.049 1 97.5 80 ASN B O 1
ATOM 1762 N N . GLU B 1 81 ? 19.391 1.615 4.02 1 98 81 GLU B N 1
ATOM 1763 C CA . GLU B 1 81 ? 19.422 0.172 4.238 1 98 81 GLU B CA 1
ATOM 1764 C C . GLU B 1 81 ? 18.531 -0.562 3.244 1 98 81 GLU B C 1
ATOM 1766 O O . GLU B 1 81 ? 18.922 -1.604 2.709 1 98 81 GLU B O 1
ATOM 1771 N N . MET B 1 82 ? 17.344 -0.062 3.07 1 98.31 82 MET B N 1
ATOM 1772 C CA . MET B 1 82 ? 16.438 -0.667 2.105 1 98.31 82 MET B CA 1
ATOM 1773 C C . MET B 1 82 ? 17.031 -0.634 0.701 1 98.31 82 MET B C 1
ATOM 1775 O O . MET B 1 82 ? 16.875 -1.586 -0.067 1 98.31 82 MET B O 1
ATOM 1779 N N . GLU B 1 83 ? 17.688 0.479 0.368 1 98.5 83 GLU B N 1
ATOM 1780 C CA . GLU B 1 83 ? 18.344 0.589 -0.93 1 98.5 83 GLU B CA 1
ATOM 1781 C C . GLU B 1 83 ? 19.406 -0.491 -1.103 1 98.5 83 GLU B C 1
ATOM 1783 O O . GLU B 1 83 ? 19.531 -1.083 -2.176 1 98.5 83 GLU B O 1
ATOM 1788 N N . SER B 1 84 ? 20.141 -0.691 -0.058 1 98.5 84 SER B N 1
ATOM 1789 C CA . SER B 1 84 ? 21.172 -1.724 -0.098 1 98.5 84 SER B CA 1
ATOM 1790 C C . SER B 1 84 ? 20.562 -3.096 -0.385 1 98.5 84 SER B C 1
ATOM 1792 O O . SER B 1 84 ? 21.109 -3.867 -1.173 1 98.5 84 SER B O 1
ATOM 1794 N N . ARG B 1 85 ? 19.438 -3.412 0.259 1 98.56 85 ARG B N 1
ATOM 1795 C CA . ARG B 1 85 ? 18.766 -4.688 0.029 1 98.56 85 ARG B CA 1
ATOM 1796 C C . ARG B 1 85 ? 18.25 -4.781 -1.401 1 98.56 85 ARG B C 1
ATOM 1798 O O . ARG B 1 85 ? 18.359 -5.828 -2.041 1 98.56 85 ARG B O 1
ATOM 1805 N N . ILE B 1 86 ? 17.688 -3.725 -1.933 1 98.69 86 ILE B N 1
ATOM 1806 C CA . ILE B 1 86 ? 17.094 -3.703 -3.27 1 98.69 86 ILE B CA 1
ATOM 1807 C C . ILE B 1 86 ? 18.203 -3.877 -4.316 1 98.69 86 ILE B C 1
ATOM 1809 O O . ILE B 1 86 ? 17.984 -4.5 -5.355 1 98.69 86 ILE B O 1
ATOM 1813 N N . ASN B 1 87 ? 19.406 -3.4 -4.016 1 98 87 ASN B N 1
ATOM 1814 C CA . ASN B 1 87 ? 20.516 -3.469 -4.953 1 98 87 ASN B CA 1
ATOM 1815 C C . ASN B 1 87 ? 21.344 -4.738 -4.754 1 98 87 ASN B C 1
ATOM 1817 O O . ASN B 1 87 ? 22.328 -4.969 -5.469 1 98 87 ASN B O 1
ATOM 1821 N N . SER B 1 88 ? 20.984 -5.543 -3.838 1 97.94 88 SER B N 1
ATOM 1822 C CA . SER B 1 88 ? 21.734 -6.766 -3.549 1 97.94 88 SER B CA 1
ATOM 1823 C C . SER B 1 88 ? 21.578 -7.785 -4.672 1 97.94 88 SER B C 1
ATOM 1825 O O . SER B 1 88 ? 20.688 -7.66 -5.512 1 97.94 88 SER B O 1
ATOM 1827 N N . PRO B 1 89 ? 22.484 -8.812 -4.711 1 96.56 89 PRO B N 1
ATOM 1828 C CA . PRO B 1 89 ? 22.344 -9.875 -5.711 1 96.56 89 PRO B CA 1
ATOM 1829 C C . PRO B 1 89 ? 21.031 -10.648 -5.582 1 96.56 89 PRO B C 1
ATOM 1831 O O . PRO B 1 89 ? 20.531 -10.844 -4.473 1 96.56 89 PRO B O 1
ATOM 1834 N N . LYS B 1 90 ? 20.516 -11.172 -6.688 1 96.12 90 LYS B N 1
ATOM 1835 C CA . LYS B 1 90 ? 19.203 -11.82 -6.75 1 96.12 90 LYS B CA 1
ATOM 1836 C C . LYS B 1 90 ? 19.344 -13.312 -6.996 1 96.12 90 LYS B C 1
ATOM 1838 O O . LYS B 1 90 ? 18.531 -13.914 -7.707 1 96.12 90 LYS B O 1
ATOM 1843 N N . ASP B 1 91 ? 20.359 -13.883 -6.43 1 94.75 91 ASP B N 1
ATOM 1844 C CA . ASP B 1 91 ? 20.656 -15.297 -6.613 1 94.75 91 ASP B CA 1
ATOM 1845 C C . ASP B 1 91 ? 19.547 -16.172 -6 1 94.75 91 ASP B C 1
ATOM 1847 O O . ASP B 1 91 ? 19.156 -17.172 -6.586 1 94.75 91 ASP B O 1
ATOM 1851 N N . ASN B 1 92 ? 19.062 -15.852 -4.824 1 97.25 92 ASN B N 1
ATOM 1852 C CA . ASN B 1 92 ? 17.906 -16.438 -4.152 1 97.25 92 ASN B CA 1
ATOM 1853 C C . ASN B 1 92 ? 16.766 -15.453 -4.027 1 97.25 92 ASN B C 1
ATOM 1855 O O . ASN B 1 92 ? 16.766 -14.594 -3.146 1 97.25 92 ASN B O 1
ATOM 1859 N N . LEU B 1 93 ? 15.82 -15.672 -4.863 1 97.62 93 LEU B N 1
ATOM 1860 C CA . LEU B 1 93 ? 14.75 -14.68 -4.977 1 97.62 93 LEU B CA 1
ATOM 1861 C C . LEU B 1 93 ? 13.938 -14.609 -3.689 1 97.62 93 LEU B C 1
ATOM 1863 O O . LEU B 1 93 ? 13.508 -13.523 -3.283 1 97.62 93 LEU B O 1
ATOM 1867 N N . VAL B 1 94 ? 13.695 -15.695 -3.08 1 97.56 94 VAL B N 1
ATOM 1868 C CA . VAL B 1 94 ? 12.914 -15.703 -1.85 1 97.56 94 VAL B CA 1
ATOM 1869 C C . VAL B 1 94 ? 13.641 -14.906 -0.769 1 97.56 94 VAL B C 1
ATOM 1871 O O . VAL B 1 94 ? 13.047 -14.047 -0.119 1 97.56 94 VAL B O 1
ATOM 1874 N N . SER B 1 95 ? 14.922 -15.195 -0.594 1 98.06 95 SER B N 1
ATOM 1875 C CA . SER B 1 95 ? 15.719 -14.453 0.381 1 98.06 95 SER B CA 1
ATOM 1876 C C . SER B 1 95 ? 15.812 -12.977 0.012 1 98.06 95 SER B C 1
ATOM 1878 O O . SER B 1 95 ? 15.719 -12.109 0.881 1 98.06 95 SER B O 1
ATOM 1880 N N . TYR B 1 96 ? 16.016 -12.742 -1.24 1 98.38 96 TYR B N 1
ATOM 1881 C CA . TYR B 1 96 ? 16.094 -11.375 -1.754 1 98.38 96 TYR B CA 1
ATOM 1882 C C . TYR B 1 96 ? 14.859 -10.57 -1.384 1 98.38 96 TYR B C 1
ATOM 1884 O O . TYR B 1 96 ? 14.969 -9.508 -0.766 1 98.38 96 TYR B O 1
ATOM 1892 N N . PHE B 1 97 ? 13.719 -11.062 -1.685 1 98.38 97 PHE B N 1
ATOM 1893 C CA . PHE B 1 97 ? 12.477 -10.344 -1.427 1 98.38 97 PHE B CA 1
ATOM 1894 C C . PHE B 1 97 ? 12.18 -10.297 0.067 1 98.38 97 PHE B C 1
ATOM 1896 O O . PHE B 1 97 ? 11.656 -9.297 0.568 1 98.38 97 PHE B O 1
ATOM 1903 N N . SER B 1 98 ? 12.484 -11.352 0.779 1 98.12 98 SER B N 1
ATOM 1904 C CA . SER B 1 98 ? 12.281 -11.367 2.223 1 98.12 98 SER B CA 1
ATOM 1905 C C . SER B 1 98 ? 13.102 -10.289 2.918 1 98.12 98 SER B C 1
ATOM 1907 O O . SER B 1 98 ? 12.625 -9.648 3.857 1 98.12 98 SER B O 1
ATOM 1909 N N . ASP B 1 99 ? 14.273 -10.125 2.453 1 98.5 99 ASP B N 1
ATOM 1910 C CA . ASP B 1 99 ? 15.148 -9.102 3.025 1 98.5 99 ASP B CA 1
ATOM 1911 C C . ASP B 1 99 ? 14.578 -7.703 2.799 1 98.5 99 ASP B C 1
ATOM 1913 O O . ASP B 1 99 ? 14.664 -6.84 3.674 1 98.5 99 ASP B O 1
ATOM 1917 N N . ILE B 1 100 ? 14.039 -7.484 1.653 1 98.62 100 ILE B N 1
ATOM 1918 C CA . ILE B 1 100 ? 13.43 -6.191 1.351 1 98.62 100 ILE B CA 1
ATOM 1919 C C . ILE B 1 100 ? 12.219 -5.965 2.248 1 98.62 100 ILE B C 1
ATOM 1921 O O . ILE B 1 100 ? 12.031 -4.875 2.789 1 98.62 100 ILE B O 1
ATOM 1925 N N . ILE B 1 101 ? 11.391 -6.969 2.43 1 97.94 101 ILE B N 1
ATOM 1926 C CA . ILE B 1 101 ? 10.227 -6.859 3.293 1 97.94 101 ILE B CA 1
ATOM 1927 C C . ILE B 1 101 ? 10.664 -6.496 4.711 1 97.94 101 ILE B C 1
ATOM 1929 O O . ILE B 1 101 ? 10.078 -5.605 5.336 1 97.94 101 ILE B O 1
ATOM 1933 N N . SER B 1 102 ? 11.688 -7.156 5.18 1 98 102 SER B N 1
ATOM 1934 C CA . SER B 1 102 ? 12.195 -6.891 6.52 1 98 102 SER B CA 1
ATOM 1935 C C . SER B 1 102 ? 12.648 -5.441 6.66 1 98 102 SER B C 1
ATOM 1937 O O . SER B 1 102 ? 12.352 -4.789 7.664 1 98 102 SER B O 1
ATOM 1939 N N . SER B 1 103 ? 13.328 -4.969 5.672 1 98.25 103 SER B N 1
ATOM 1940 C CA . SER B 1 103 ? 13.781 -3.58 5.688 1 98.25 103 SER B CA 1
ATOM 1941 C C . SER B 1 103 ? 12.602 -2.617 5.602 1 98.25 103 SER B C 1
ATOM 1943 O O . SER B 1 103 ? 12.609 -1.558 6.23 1 98.25 103 SER B O 1
ATOM 1945 N N . ALA B 1 104 ? 11.633 -2.932 4.758 1 97.81 104 ALA B N 1
ATOM 1946 C CA . ALA B 1 104 ? 10.438 -2.105 4.645 1 97.81 104 ALA B CA 1
ATOM 1947 C C . ALA B 1 104 ? 9.695 -2.016 5.977 1 97.81 104 ALA B C 1
ATOM 1949 O O . ALA B 1 104 ? 9.203 -0.949 6.352 1 97.81 104 ALA B O 1
ATOM 1950 N N . MET B 1 105 ? 9.633 -3.109 6.699 1 96.69 105 MET B N 1
ATOM 1951 C CA . MET B 1 105 ? 8.984 -3.139 8.008 1 96.69 105 MET B CA 1
ATOM 1952 C C . MET B 1 105 ? 9.734 -2.264 9.008 1 96.69 105 MET B C 1
ATOM 1954 O O . MET B 1 105 ? 9.117 -1.535 9.781 1 96.69 105 MET B O 1
ATOM 1958 N N . ARG B 1 106 ? 11.031 -2.312 8.984 1 96.56 106 ARG B N 1
ATOM 1959 C CA . ARG B 1 106 ? 11.836 -1.472 9.867 1 96.56 106 ARG B CA 1
ATOM 1960 C C . ARG B 1 106 ? 11.609 0.006 9.562 1 96.56 106 ARG B C 1
ATOM 1962 O O . ARG B 1 106 ? 11.43 0.812 10.484 1 96.56 106 ARG B O 1
ATOM 1969 N N . LEU B 1 107 ? 11.609 0.311 8.297 1 97.38 107 LEU B N 1
ATOM 1970 C CA . LEU B 1 107 ? 11.344 1.689 7.902 1 97.38 107 LEU B CA 1
ATOM 1971 C C . LEU B 1 107 ? 9.938 2.111 8.32 1 97.38 107 LEU B C 1
ATOM 1973 O O . LEU B 1 107 ? 9.742 3.225 8.812 1 97.38 107 LEU B O 1
ATOM 1977 N N . GLY B 1 108 ? 9 1.232 8.055 1 96.62 108 GLY B N 1
ATOM 1978 C CA . GLY B 1 108 ? 7.641 1.505 8.492 1 96.62 108 GLY B CA 1
ATOM 1979 C C . GLY B 1 108 ? 7.543 1.806 9.977 1 96.62 108 GLY B C 1
ATOM 1980 O O . GLY B 1 108 ? 6.879 2.764 10.383 1 96.62 108 GLY B O 1
ATOM 1981 N N . ASN B 1 109 ? 8.172 1.012 10.773 1 94.19 109 ASN B N 1
ATOM 1982 C CA . ASN B 1 109 ? 8.195 1.22 12.219 1 94.19 109 ASN B CA 1
ATOM 1983 C C . ASN B 1 109 ? 8.844 2.555 12.578 1 94.19 109 ASN B C 1
ATOM 1985 O O . ASN B 1 109 ? 8.359 3.26 13.469 1 94.19 109 ASN B O 1
ATOM 1989 N N . SER B 1 110 ? 9.922 2.875 11.961 1 93.81 110 SER B N 1
ATOM 1990 C CA . SER B 1 110 ? 10.602 4.145 12.203 1 93.81 110 SER B CA 1
ATOM 1991 C C . SER B 1 110 ? 9.711 5.328 11.836 1 93.81 110 SER B C 1
ATOM 1993 O O . SER B 1 110 ? 9.688 6.34 12.539 1 93.81 110 SER B O 1
ATOM 1995 N N . LEU B 1 111 ? 8.984 5.242 10.727 1 94.62 111 LEU B N 1
ATOM 1996 C CA . LEU B 1 111 ? 8.055 6.281 10.305 1 94.62 111 LEU B CA 1
ATOM 1997 C C . LEU B 1 111 ? 6.922 6.441 11.32 1 94.62 111 LEU B C 1
ATOM 1999 O O . LEU B 1 111 ? 6.535 7.566 11.656 1 94.62 111 LEU B O 1
ATOM 2003 N N . GLU B 1 112 ? 6.434 5.309 11.805 1 91.62 112 GLU B N 1
ATOM 2004 C CA . GLU B 1 112 ? 5.402 5.367 12.836 1 91.62 112 GLU B CA 1
ATOM 2005 C C . GLU B 1 112 ? 5.91 6.086 14.078 1 91.62 112 GLU B C 1
ATOM 2007 O O . GLU B 1 112 ? 5.207 6.926 14.648 1 91.62 112 GLU B O 1
ATOM 2012 N N . GLY B 1 113 ? 7.086 5.707 14.508 1 87.94 113 GLY B N 1
ATOM 2013 C CA . GLY B 1 113 ? 7.699 6.406 15.625 1 87.94 113 GLY B CA 1
ATOM 2014 C C . GLY B 1 113 ? 7.863 7.895 15.383 1 87.94 113 GLY B C 1
ATOM 2015 O O . GLY B 1 113 ? 7.641 8.703 16.281 1 87.94 113 GLY B O 1
ATOM 2016 N N . TYR B 1 114 ? 8.242 8.234 14.203 1 88.25 114 TYR B N 1
ATOM 2017 C CA . TYR B 1 114 ? 8.445 9.625 13.805 1 88.25 114 TYR B CA 1
ATOM 2018 C C . TYR B 1 114 ? 7.145 10.414 13.906 1 88.25 114 TYR B C 1
ATOM 2020 O O . TYR B 1 114 ? 7.133 11.547 14.391 1 88.25 114 TYR B O 1
ATOM 2028 N N . PHE B 1 115 ? 6.043 9.875 13.461 1 87.69 115 PHE B N 1
ATOM 2029 C CA . PHE B 1 115 ? 4.77 10.578 13.445 1 87.69 115 PHE B CA 1
ATOM 2030 C C . PHE B 1 115 ? 4.129 10.578 14.828 1 87.69 115 PHE B C 1
ATOM 2032 O O . PHE B 1 115 ? 3.32 11.453 15.148 1 87.69 115 PHE B O 1
ATOM 2039 N N . ASN B 1 116 ? 4.355 9.555 15.641 1 78.81 116 ASN B N 1
ATOM 2040 C CA . ASN B 1 116 ? 3.768 9.461 16.969 1 78.81 116 ASN B CA 1
ATOM 2041 C C . ASN B 1 116 ? 4.574 10.25 18 1 78.81 116 ASN B C 1
ATOM 2043 O O . ASN B 1 116 ? 4.047 10.633 19.047 1 78.81 116 ASN B O 1
ATOM 2047 N N . GLU B 1 117 ? 5.973 10.188 18.078 1 60.12 117 GLU B N 1
ATOM 2048 C CA . GLU B 1 117 ? 6.809 10.828 19.078 1 60.12 117 GLU B CA 1
ATOM 2049 C C . GLU B 1 117 ? 6.426 12.297 19.266 1 60.12 117 GLU B C 1
ATOM 2051 O O . GLU B 1 117 ? 6.562 12.844 20.359 1 60.12 117 GLU B O 1
ATOM 2056 N N . ARG B 1 118 ? 5.945 13.133 18.5 1 49.53 118 ARG B N 1
ATOM 2057 C CA . ARG B 1 118 ? 5.66 14.43 19.094 1 49.53 118 ARG B CA 1
ATOM 2058 C C . ARG B 1 118 ? 4.555 14.32 20.141 1 49.53 118 ARG B C 1
ATOM 2060 O O . ARG B 1 118 ? 4.277 15.281 20.859 1 49.53 118 ARG B O 1
ATOM 2067 N N . ILE B 1 119 ? 3.76 13.281 20.188 1 41.56 119 ILE B N 1
ATOM 2068 C CA . ILE B 1 119 ? 2.863 13.219 21.328 1 41.56 119 ILE B CA 1
ATOM 2069 C C . ILE B 1 119 ? 3.676 13.016 22.609 1 41.56 119 ILE B C 1
ATOM 2071 O O . ILE B 1 119 ? 3.348 13.578 23.656 1 41.56 119 ILE B O 1
ATOM 2075 N N . TYR B 1 120 ? 4.691 12.336 22.562 1 38.44 120 TYR B N 1
ATOM 2076 C CA . TYR B 1 120 ? 5.496 12.156 23.781 1 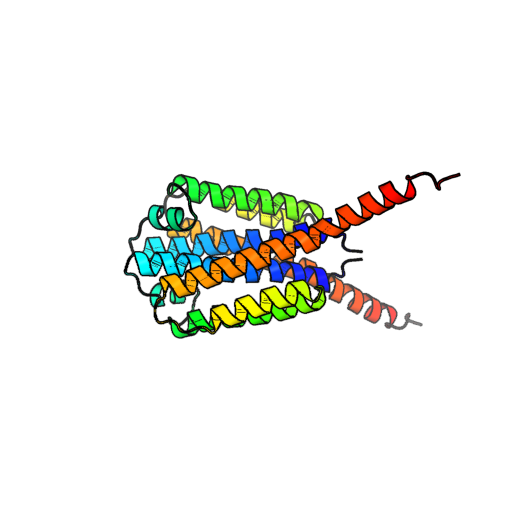38.44 120 TYR B CA 1
ATOM 2077 C C . TYR B 1 120 ? 6.148 13.469 24.188 1 38.44 120 TYR B C 1
ATOM 2079 O O . TYR B 1 120 ? 6.223 13.773 25.391 1 38.44 120 TYR B O 1
ATOM 2087 N N . ASN B 1 121 ? 6.645 14.258 23.297 1 39.47 121 ASN B N 1
ATOM 2088 C CA . ASN B 1 121 ? 7.285 15.477 23.781 1 39.47 121 ASN B CA 1
ATOM 2089 C C . ASN B 1 121 ? 6.266 16.469 24.344 1 39.47 121 ASN B C 1
ATOM 2091 O O . ASN B 1 121 ? 6.594 17.297 25.188 1 39.47 121 ASN B O 1
ATOM 2095 N N . LEU B 1 122 ? 5.125 16.453 23.781 1 38.81 122 LEU B N 1
ATOM 2096 C CA . LEU B 1 122 ? 4.145 17.344 24.391 1 38.81 122 LEU B CA 1
ATOM 2097 C C . LEU B 1 122 ? 3.732 16.828 25.766 1 38.81 122 LEU B C 1
ATOM 2099 O O . LEU B 1 122 ? 3.535 17.625 26.688 1 38.81 122 LEU B O 1
ATOM 2103 N N . ARG B 1 123 ? 3.67 15.547 25.922 1 40.34 123 ARG B N 1
ATOM 2104 C CA . ARG B 1 123 ? 3.377 15.055 27.266 1 40.34 123 ARG B CA 1
ATOM 2105 C C . ARG B 1 123 ? 4.559 15.289 28.203 1 40.34 123 ARG B C 1
ATOM 2107 O O . ARG B 1 123 ? 4.375 15.562 29.391 1 40.34 123 ARG B O 1
ATOM 2114 N N . MET B 1 124 ? 5.715 15.227 27.656 1 38.97 124 MET B N 1
ATOM 2115 C CA . MET B 1 124 ? 6.863 15.492 28.516 1 38.97 124 MET B CA 1
ATOM 2116 C C . MET B 1 124 ? 6.953 16.984 28.859 1 38.97 124 MET B C 1
ATOM 2118 O O . MET B 1 124 ? 7.309 17.344 29.984 1 38.97 124 MET B O 1
ATOM 2122 N N . ARG B 1 125 ? 6.656 17.844 27.938 1 43.75 125 ARG B N 1
ATOM 2123 C CA . ARG B 1 125 ? 6.703 19.25 28.281 1 43.75 125 ARG B CA 1
ATOM 2124 C C . ARG B 1 125 ? 5.594 19.625 29.25 1 43.75 125 ARG B C 1
ATOM 2126 O O . ARG B 1 125 ? 5.832 20.359 30.219 1 43.75 125 ARG B O 1
ATOM 2133 N N . SER B 1 126 ? 4.484 19.078 28.922 1 41.75 126 SER B N 1
ATOM 2134 C CA . SER B 1 126 ? 3.402 19.375 29.844 1 41.75 126 SER B CA 1
ATOM 2135 C C . SER B 1 126 ? 3.668 18.781 31.219 1 41.75 126 SER B C 1
ATOM 2137 O O . SER B 1 126 ? 3.361 19.406 32.25 1 41.75 126 SER B O 1
ATOM 2139 N N . GLN B 1 127 ? 4.262 17.531 31.141 1 42.12 127 GLN B N 1
ATOM 2140 C CA . GLN B 1 127 ? 4.617 16.953 32.438 1 42.12 127 GLN B CA 1
ATOM 2141 C C . GLN B 1 127 ? 5.793 17.703 33.062 1 42.12 127 GLN B C 1
ATOM 2143 O O . GLN B 1 127 ? 5.828 17.891 34.281 1 42.12 127 GLN B O 1
ATOM 2148 N N . GLN B 1 128 ? 6.695 18.125 32.25 1 44.34 128 GLN B N 1
ATOM 2149 C CA . GLN B 1 128 ? 7.84 18.859 32.781 1 44.34 128 GLN B CA 1
ATOM 2150 C C . GLN B 1 128 ? 7.441 20.281 33.188 1 44.34 128 GLN B C 1
ATOM 2152 O O . GLN B 1 128 ? 7.984 20.828 34.156 1 44.34 128 GLN B O 1
ATOM 2157 N N . GLU B 1 129 ? 6.578 20.859 32.375 1 43.59 129 GLU B N 1
ATOM 2158 C CA . GLU B 1 129 ? 6.105 22.188 32.75 1 43.59 129 GLU B CA 1
ATOM 2159 C C . GLU B 1 129 ? 5.25 22.156 34 1 43.59 129 GLU B C 1
ATOM 2161 O O . GLU B 1 129 ? 5.141 23.141 34.719 1 43.59 129 GLU B O 1
ATOM 2166 N N . ASN B 1 130 ? 4.621 20.953 34.219 1 39.78 130 ASN B N 1
ATOM 2167 C CA . ASN B 1 130 ? 3.85 20.828 35.438 1 39.78 130 ASN B CA 1
ATOM 2168 C C . ASN B 1 130 ? 4.715 20.328 36.594 1 39.78 130 ASN B C 1
ATOM 2170 O O . ASN B 1 130 ? 4.199 19.953 37.656 1 39.78 130 ASN B O 1
ATOM 2174 N N . GLN B 1 131 ? 5.969 19.938 36.25 1 40.56 131 GLN B N 1
ATOM 2175 C CA . GLN B 1 131 ? 6.797 19.656 37.406 1 40.56 131 GLN B CA 1
ATOM 2176 C C . GLN B 1 131 ? 7.141 20.938 38.156 1 40.56 131 GLN B C 1
ATOM 2178 O O . GLN B 1 131 ? 7.551 21.922 37.562 1 40.56 131 GLN B O 1
ATOM 2183 N N . PRO B 1 132 ? 6.688 21.109 39.281 1 40.31 132 PRO B N 1
ATOM 2184 C CA . PRO B 1 132 ? 6.93 22.297 40.125 1 40.31 132 PRO B CA 1
ATOM 2185 C C . PRO B 1 132 ? 8.414 22.656 40.219 1 40.31 132 PRO B C 1
ATOM 2187 O O . PRO B 1 132 ? 9.273 21.766 40.156 1 40.31 132 PRO B O 1
ATOM 2190 N N . GLU B 1 133 ? 8.938 23.781 39.719 1 41.03 133 GLU B N 1
ATOM 2191 C CA . GLU B 1 133 ? 10.281 24.281 40 1 41.03 133 GLU B CA 1
ATOM 2192 C C . GLU B 1 133 ? 10.711 24 41.438 1 41.03 133 GLU B C 1
ATOM 2194 O O . GLU B 1 133 ? 9.93 24.156 42.344 1 41.03 133 GLU B O 1
ATOM 2199 N N . PRO B 1 134 ? 11.672 23.047 41.562 1 44.31 134 PRO B N 1
ATOM 2200 C CA . PRO B 1 134 ? 12.078 22.922 42.969 1 44.31 134 PRO B CA 1
ATOM 2201 C C . PRO B 1 134 ? 12.211 24.266 43.656 1 44.31 134 PRO B C 1
ATOM 2203 O O . PRO B 1 134 ? 12.727 25.234 43.062 1 44.31 134 PRO B O 1
ATOM 2206 N N . LYS B 1 135 ? 11.5 24.422 44.844 1 38.44 135 LYS B N 1
ATOM 2207 C CA . LYS B 1 135 ? 11.703 25.547 45.75 1 38.44 135 LYS B CA 1
ATOM 2208 C C . LYS B 1 135 ? 13.148 25.609 46.25 1 38.44 135 LYS B C 1
ATOM 2210 O O . LYS B 1 135 ? 13.75 24.562 46.531 1 38.44 135 LYS B O 1
#

Radius of gyration: 21.12 Å; Cα contacts (8 Å, |Δi|>4): 306; chains: 2; bounding box: 44×74×65 Å

Sequence (270 aa):
MLTKSLAYRIYWTGRYLERIENICRISIIAVNNGSSLDSIAKGYGLKGEKELFEYVRMSLELLRENIRSFANEKLMIEVNEMESRINSPKDNLVSYFSDIISSAMRLGNSLEGYFNERIYNLRMRSQQENQPEPKMLTKSLAYRIYWTGRYLERIENICRISIIAVNNGSSLDSIAKGYGLKGEKELFEYVRMSLELLRENIRSFANEKLMIEVNEMESRINSPKDNLVSYFSDIISSAMRLGNSLEGYFNERIYNLRMRSQQENQPEPK

Organism: Metallosphaera sedula (strain ATCC 51363 / DSM 5348 / JCM 9185 / NBRC 15509 / TH2) (NCBI:txid399549)

InterPro domains:
  IPR007296 Rv2567-like, DUF403 [PF04168] (7-32)

Solvent-accessible surface area (backbone atoms only — not comparable to full-atom values): 13890 Å² total; per-residue (Å²): 85,53,44,44,66,54,50,41,30,38,21,47,34,20,24,31,52,35,44,46,38,47,53,28,42,50,47,40,46,31,52,74,70,73,42,57,57,41,63,56,13,44,58,72,74,35,91,20,49,71,49,41,55,47,50,47,51,51,35,49,55,54,29,51,58,33,43,63,72,76,52,59,72,70,57,50,52,39,51,51,51,34,49,51,45,71,70,45,79,70,86,48,57,54,61,38,31,49,49,37,38,53,34,46,50,52,37,50,51,52,51,51,48,62,33,48,46,63,57,53,54,51,49,47,44,53,50,54,70,65,43,74,76,84,129,86,53,45,45,68,54,48,40,31,39,22,46,33,20,25,31,52,36,45,46,38,47,55,29,42,51,47,39,45,29,53,76,69,74,42,57,55,42,60,57,14,43,58,72,74,35,91,22,47,71,49,41,56,46,50,47,50,51,36,48,53,54,28,48,58,32,42,64,74,77,52,58,72,70,58,51,52,39,51,49,51,34,50,52,46,71,69,44,78,69,87,48,56,56,61,38,32,50,50,35,38,55,33,47,50,53,38,50,51,50,50,51,49,61,33,49,46,62,58,53,54,51,51,47,45,53,50,53,69,63,43,74,75,85,129

Nearest PDB structures (foldseek):
  1wn0-assembly4_D  TM=6.099E-01  e=7.474E-01  Zea mays
  6fes-assembly1_A  TM=4.918E-01  e=4.338E+00  synthetic construct
  1wn0-assembly4_D  TM=6.339E-01  e=1.083E+00  Zea mays
  8jh6-assembly1_B  TM=4.641E-01  e=7.918E-01  synthetic construct
  6s1a-assembly1_B  TM=3.833E-01  e=9.665E+00  Pseudomonas putida KT2440